Protein 1HUU (pdb70)

Radius of gyration: 25.86 Å; Cα contacts (8 Å, |Δi|>4): 285; chains: 3; bounding box: 59×61×64 Å

CATH classification: 4.10.520.10

Solvent-accessible surface area: 17178 Å² total; per-residue (Å²): 178,68,112,34,39,57,16,24,40,44,8,118,126,69,72,77,62,111,152,57,0,47,127,41,8,53,54,76,105,96,67,24,91,78,26,22,174,138,52,85,108,20,137,70,184,40,99,2,56,46,28,34,111,120,135,69,69,104,168,180,63,109,44,59,145,63,97,15,73,104,63,20,153,58,55,108,50,88,123,184,172,88,104,76,89,57,13,54,35,43,15,141,124,62,69,78,66,122,159,66,0,43,127,40,8,55,53,77,93,97,71,24,70,70,21,20,129,70,41,44,118,21,129,69,185,47,95,3,42,48,31,45,110,110,150,112,102,60,100,32,106,17,73,136,58,20,147,55,48,96,66,84,116,193,176,89,111,80,88,60,11,65,40,46,13,152,122,60,73,81,61,99,136,58,0,45,141,42,8,49,54,78,102,93,71,24,82,90,23,22,198,142,21,38,72,24,115,77,102,7,99,2,43,47,12,35,102,148,212,153,51,96,17,74,98,63,16,51,37,51,112,52,82,120,176

InterPro domains:
  IPR000119 Histone-like DNA-binding protein [PF00216] (1-90)
  IPR000119 Histone-like DNA-binding protein [PR01727] (40-55)
  IPR000119 Histone-like DNA-binding protein [PR01727] (58-71)
  IPR000119 Histone-like DNA-binding protein [PR01727] (74-88)
  IPR000119 Histone-like DNA-binding protein [PTHR33175] (1-89)
  IPR000119 Histone-like DNA-binding protein [SM00411] (1-90)
  IPR010992 Integration host factor (IHF)-like DNA-binding domain superfamily [G3DSA:4.10.520.10] (1-90)
  IPR010992 Integration host factor (IHF)-like DNA-binding domain superfamily [SSF47729] (1-90)
  IPR020816 Histone-like DNA-binding protein, conserved site [PS00045] (46-65)

Secondary structure (DSSP, 8-state):
--HHHHHHHHHHHH---HHHHHHHHHHHHHHHHHHHHTT--EEETTTEEEEEEEEPPBTTB--EEEEEEEE-HHHHHHH-/--HHHHHHHHHHHH---HHHHHHHHHHHHHHHHHHHHTT--EEETTTEEEEEEEETTEEEEEEEE-HHHHHHH-/--HHHHHHHHHHHHT--HHHHHHHHHHHHHHHHHHHHTT--EEETTTEEEEEETTTEEEEEE-HHHHHHH-

Foldseek 3Di:
DDPLVVLVVQCVPVVNHSVVSNVVSVCVVVVCVVCQVVQHKDQDPLFWIKGKDWAPDDPPRHIDIDIDIGGDPNVVVVVD/DDPLVVLVVCCVVVVNDSVVSNVVVVCVVVVCVVCQVVQHKAQDPLFWIWGWDQDVVRIDIDTGGDPNNVVVVD/DDPLVVLVVQCVVVVHDSVVSNVVVVCVVVVCVVCQVVQHKADDALAWIWGADPVGDIDTGGHPNVVVVVD

Sequence (225 aa):
MNKTELINAVAETSGLSKKDATKAVDAVFDSITEALRKGDKVQLIGFGNFEVRERAARMEIPASKVPAFKPGKALKDAVKMNKTELINAVAETSGLSKKDATKAVDAVFDSITEALRKGDKVQLIGFGNFEVRERAASKVPAFKPGKALKDAVKMNKTELINAVAETSGLSKKDATKAVDAVFDSITEALRKGDKVQLIGFGNFEVRERKVPAFKPGKALKDAVK

B-factor: mean 33.52, std 18.07, range [11.15, 209.78]

Nearest PDB structures (foldseek):
  1huu-assembly3_C  TM=1.014E+00  e=2.300E-12  Geobacillus stearothermophilus
  4yex-assembly1_C  TM=9.967E-01  e=1.830E-08  Escherichia coli
  4yew-assembly1_A  TM=9.947E-01  e=4.020E-08  Escherichia coli
  1riy-assembly1_A-2  TM=9.797E-01  e=2.896E-08  Thermotoga maritima
  6oaj-assembly1_D  TM=9.862E-01  e=9.427E-08  Escherichia coli K-12

Organism: Geobacillus stearothermophilus (NCBI:txid1422)

Structure (mmCIF, N/CA/C/O backbone):
data_1HUU
#
_entry.id   1HUU
#
_cell.length_a   65.500
_cell.length_b   37.300
_cell.length_c   65.500
_cell.angle_alpha   90.00
_cell.angle_beta   114.50
_cell.angle_gamma   90.00
#
_symmetry.space_group_name_H-M   'P 1 2 1'
#
loop_
_entity.id
_entity.type
_entity.pdbx_description
1 polymer 'PROTEIN HU'
2 water water
#
loop_
_atom_site.group_PDB
_atom_site.id
_atom_site.type_symbol
_atom_site.label_atom_id
_atom_site.label_alt_id
_atom_site.label_comp_id
_atom_site.label_asym_id
_atom_site.label_entity_id
_atom_site.label_seq_id
_atom_site.pdbx_PDB_ins_code
_atom_site.Cartn_x
_atom_site.Cartn_y
_atom_site.Cartn_z
_atom_site.occupancy
_atom_site.B_iso_or_equiv
_atom_site.auth_seq_id
_atom_site.auth_comp_id
_atom_site.auth_asym_id
_atom_site.auth_atom_id
_atom_site.pdbx_PDB_model_num
ATOM 1 N N . MET A 1 1 ? 5.660 13.791 27.165 1.00 20.09 1 MET A N 1
ATOM 2 C CA . MET A 1 1 ? 6.256 12.476 27.503 1.00 22.69 1 MET A CA 1
ATOM 3 C C . MET A 1 1 ? 6.720 12.548 28.942 1.00 22.06 1 MET A C 1
ATOM 4 O O . MET A 1 1 ? 7.372 13.513 29.317 1.00 24.88 1 MET A O 1
ATOM 9 N N . ASN A 1 2 ? 6.307 11.601 29.776 1.00 18.61 2 ASN A N 1
ATOM 10 C CA . ASN A 1 2 ? 6.764 11.600 31.152 1.00 17.91 2 ASN A CA 1
ATOM 11 C C . ASN A 1 2 ? 7.761 10.439 31.322 1.00 16.68 2 ASN A C 1
ATOM 12 O O . ASN A 1 2 ? 8.080 9.763 30.343 1.00 17.27 2 ASN A O 1
ATOM 17 N N . LYS A 1 3 ? 8.260 10.218 32.531 1.00 14.83 3 LYS A N 1
ATOM 18 C CA . LYS A 1 3 ? 9.233 9.154 32.801 1.00 18.04 3 LYS A CA 1
ATOM 19 C C . LYS A 1 3 ? 8.743 7.738 32.443 1.00 18.68 3 LYS A C 1
ATOM 20 O O . LYS A 1 3 ? 9.476 6.941 31.847 1.00 19.18 3 LYS A O 1
ATOM 26 N N . THR A 1 4 ? 7.504 7.429 32.803 1.00 18.50 4 THR A N 1
ATOM 27 C CA . THR A 1 4 ? 6.918 6.119 32.519 1.00 17.89 4 THR A CA 1
ATOM 28 C C . THR A 1 4 ? 6.896 5.872 31.016 1.00 17.59 4 THR A C 1
ATOM 29 O O . THR A 1 4 ? 7.272 4.807 30.528 1.00 16.42 4 THR A O 1
ATOM 33 N N . GLU A 1 5 ? 6.486 6.883 30.277 1.00 19.18 5 GLU A N 1
ATOM 34 C CA . GLU A 1 5 ? 6.449 6.765 28.839 1.00 19.54 5 GLU A CA 1
ATOM 35 C C . GLU A 1 5 ? 7.848 6.645 28.249 1.00 18.83 5 GLU A C 1
ATOM 36 O O . GLU A 1 5 ? 8.019 5.995 27.228 1.00 19.78 5 GLU A O 1
ATOM 42 N N . LEU A 1 6 ? 8.834 7.335 28.824 1.00 19.40 6 LEU A N 1
ATOM 43 C CA . LEU A 1 6 ? 10.227 7.242 28.327 1.00 19.72 6 LEU A CA 1
ATOM 44 C C . LEU A 1 6 ? 10.736 5.808 28.517 1.00 18.69 6 LEU A C 1
ATOM 45 O O . LEU A 1 6 ? 11.331 5.230 27.617 1.00 18.38 6 LEU A O 1
ATOM 50 N N . ILE A 1 7 ? 10.485 5.245 29.693 1.00 18.43 7 ILE A N 1
ATOM 51 C CA . ILE A 1 7 ? 10.856 3.868 30.009 1.00 19.14 7 ILE A CA 1
ATOM 52 C C . ILE A 1 7 ? 10.204 2.879 29.007 1.00 21.04 7 ILE A C 1
ATOM 53 O O . ILE A 1 7 ? 10.866 1.949 28.511 1.00 19.75 7 ILE A O 1
ATOM 58 N N . ASN A 1 8 ? 8.919 3.091 28.694 1.00 20.02 8 ASN A N 1
ATOM 59 C CA . ASN A 1 8 ? 8.227 2.233 27.750 1.00 20.26 8 ASN A CA 1
ATOM 60 C C . ASN A 1 8 ? 8.900 2.353 26.385 1.00 20.56 8 ASN A C 1
ATOM 61 O O . ASN A 1 8 ? 9.090 1.349 25.706 1.00 21.53 8 ASN A O 1
ATOM 66 N N . ALA A 1 9 ? 9.230 3.571 25.967 1.00 19.31 9 ALA A N 1
ATOM 67 C CA . ALA A 1 9 ? 9.885 3.772 24.670 1.00 21.15 9 ALA A CA 1
ATOM 68 C C . ALA A 1 9 ? 11.283 3.098 24.637 1.00 22.54 9 ALA A C 1
ATOM 69 O O . ALA A 1 9 ? 11.651 2.432 23.660 1.00 20.85 9 ALA A O 1
ATOM 71 N N . VAL A 1 10 ? 12.024 3.228 25.732 1.00 21.25 10 VAL A N 1
ATOM 72 C CA . VAL A 1 10 ? 13.339 2.612 25.827 1.00 21.42 10 VAL A CA 1
ATOM 73 C C . VAL A 1 10 ? 13.221 1.086 25.739 1.00 22.76 10 VAL A C 1
ATOM 74 O O . VAL A 1 10 ? 13.986 0.443 25.004 1.00 21.04 10 VAL A O 1
ATOM 78 N N . ALA A 1 11 ? 12.247 0.516 26.461 1.00 21.10 11 ALA A N 1
ATOM 79 C CA . ALA A 1 11 ? 12.027 -0.935 26.467 1.00 22.35 11 ALA A CA 1
ATOM 80 C C . ALA A 1 11 ? 11.701 -1.452 25.063 1.00 24.13 11 ALA A C 1
ATOM 81 O O . ALA A 1 11 ? 12.290 -2.437 24.584 1.00 21.64 11 ALA A O 1
ATOM 83 N N . GLU A 1 12 ? 10.766 -0.760 24.413 1.00 25.26 12 GLU A N 1
ATOM 84 C CA . GLU A 1 12 ? 10.309 -1.122 23.084 1.00 29.76 12 GLU A CA 1
ATOM 85 C C . GLU A 1 12 ? 11.381 -1.059 22.000 1.00 27.45 12 GLU A C 1
ATOM 86 O O . GLU A 1 12 ? 11.476 -1.971 21.173 1.00 27.40 12 GLU A O 1
ATOM 92 N N . THR A 1 13 ? 12.213 -0.022 22.005 1.00 27.67 13 THR A N 1
ATOM 93 C CA . THR A 1 13 ? 13.246 0.072 20.977 1.00 26.22 13 THR A CA 1
ATOM 94 C C . THR A 1 13 ? 14.561 -0.668 21.269 1.00 26.00 13 THR A C 1
ATOM 95 O O . THR A 1 13 ? 15.277 -1.028 20.342 1.00 26.31 13 THR A O 1
ATOM 99 N N . SER A 1 14 ? 14.867 -0.928 22.536 1.00 24.99 14 SER A N 1
ATOM 100 C CA . SER A 1 14 ? 16.105 -1.616 22.875 1.00 24.16 14 SER A CA 1
ATOM 101 C C . SER A 1 14 ? 15.986 -3.138 23.053 1.00 24.43 14 SER A C 1
ATOM 102 O O . SER A 1 14 ? 16.994 -3.854 23.009 1.00 24.91 14 SER A O 1
ATOM 105 N N . GLY A 1 15 ? 14.767 -3.629 23.257 1.00 23.30 15 GLY A N 1
ATOM 106 C CA . GLY A 1 15 ? 14.583 -5.049 23.492 1.00 23.49 15 GLY A CA 1
ATOM 107 C C . GLY A 1 15 ? 14.744 -5.449 24.971 1.00 25.89 15 GLY A C 1
ATOM 108 O O . GLY A 1 15 ? 14.677 -6.640 25.310 1.00 28.26 15 GLY A O 1
ATOM 109 N N . LEU A 1 16 ? 14.975 -4.486 25.860 1.00 24.22 16 LEU A N 1
ATOM 110 C CA . LEU A 1 16 ? 15.109 -4.808 27.272 1.00 23.21 16 LEU A CA 1
ATOM 111 C C . LEU A 1 16 ? 13.719 -4.979 27.853 1.00 23.15 16 LEU A C 1
ATOM 112 O O . LEU A 1 16 ? 12.745 -4.541 27.251 1.00 24.56 16 LEU A O 1
ATOM 117 N N . SER A 1 17 ? 13.606 -5.632 29.005 1.00 23.89 17 SER A N 1
ATOM 118 C CA . SER A 1 17 ? 12.297 -5.769 29.661 1.00 25.44 17 SER A CA 1
ATOM 119 C C . SER A 1 17 ? 12.006 -4.412 30.340 1.00 26.11 17 SER A C 1
ATOM 120 O O . SER A 1 17 ? 12.928 -3.610 30.566 1.00 24.68 17 SER A O 1
ATOM 123 N N . LYS A 1 18 ? 10.755 -4.165 30.707 1.00 25.02 18 LYS A N 1
ATOM 124 C CA . LYS A 1 18 ? 10.424 -2.903 31.358 1.00 27.13 18 LYS A CA 1
ATOM 125 C C . LYS A 1 18 ? 11.143 -2.723 32.687 1.00 25.21 18 LYS A C 1
ATOM 126 O O . LYS A 1 18 ? 11.514 -1.599 33.043 1.00 25.12 18 LYS A O 1
ATOM 132 N N . LYS A 1 19 ? 11.419 -3.828 33.380 1.00 24.36 19 LYS A N 1
ATOM 133 C CA . LYS A 1 19 ? 12.120 -3.769 34.660 1.00 24.21 19 LYS A CA 1
ATOM 134 C C . LYS A 1 19 ? 13.563 -3.313 34.442 1.00 22.69 19 LYS A C 1
ATOM 135 O O . LYS A 1 19 ? 14.076 -2.465 35.189 1.00 20.84 19 LYS A O 1
ATOM 141 N N . ASP A 1 20 ? 14.227 -3.894 33.439 1.00 22.94 20 ASP A N 1
ATOM 142 C CA . ASP A 1 20 ? 15.609 -3.518 33.108 1.00 22.96 20 ASP A CA 1
ATOM 143 C C . ASP A 1 20 ? 15.671 -2.093 32.532 1.00 19.20 20 ASP A C 1
ATOM 144 O O . ASP A 1 20 ? 16.584 -1.332 32.864 1.00 19.07 20 ASP A O 1
ATOM 149 N N . ALA A 1 21 ? 14.703 -1.736 31.685 1.00 17.43 21 ALA A N 1
ATOM 150 C CA . ALA A 1 21 ? 14.650 -0.386 31.109 1.00 18.05 21 ALA A CA 1
ATOM 151 C C . ALA A 1 21 ? 14.508 0.650 32.217 1.00 20.17 21 ALA A C 1
ATOM 152 O O . ALA A 1 21 ? 15.081 1.738 32.153 1.00 21.16 21 ALA A O 1
ATOM 154 N N . THR A 1 22 ? 13.774 0.290 33.266 1.00 21.47 22 THR A N 1
ATOM 155 C CA . THR A 1 22 ? 13.576 1.201 34.386 1.00 20.61 22 THR A CA 1
ATOM 156 C C . THR A 1 22 ? 14.910 1.434 35.070 1.00 20.61 22 THR A C 1
ATOM 157 O O . THR A 1 22 ? 15.310 2.576 35.303 1.00 20.56 22 THR A O 1
ATOM 161 N N . LYS A 1 23 ? 15.613 0.340 35.354 1.00 21.93 23 LYS A N 1
ATOM 162 C CA . LYS A 1 23 ? 16.895 0.411 36.031 1.00 21.30 23 LYS A CA 1
ATOM 163 C C . LYS A 1 23 ? 17.865 1.288 35.270 1.00 19.34 23 LYS A C 1
ATOM 164 O O . LYS A 1 23 ? 18.550 2.113 35.868 1.00 19.66 23 LYS A O 1
ATOM 170 N N . ALA A 1 24 ? 17.925 1.075 33.957 1.00 17.79 24 ALA A N 1
ATOM 171 C CA . ALA A 1 24 ? 18.813 1.831 33.067 1.00 17.49 24 ALA A CA 1
ATOM 172 C C . ALA A 1 24 ? 18.485 3.327 32.997 1.00 17.20 24 ALA A C 1
ATOM 173 O O . ALA A 1 24 ? 19.402 4.155 32.978 1.00 15.79 24 ALA A O 1
ATOM 175 N N . VAL A 1 25 ? 17.188 3.665 32.961 1.00 16.47 25 VAL A N 1
ATOM 176 C CA . VAL A 1 25 ? 16.752 5.064 32.909 1.00 17.46 25 VAL A CA 1
ATOM 177 C C . VAL A 1 25 ? 17.114 5.791 34.216 1.00 16.47 25 VAL A C 1
ATOM 178 O O . VAL A 1 25 ? 17.649 6.898 34.189 1.00 16.81 25 VAL A O 1
ATOM 182 N N . ASP A 1 26 ? 16.862 5.143 35.352 1.00 15.98 26 ASP A N 1
ATOM 183 C CA . ASP A 1 26 ? 17.198 5.721 36.629 1.00 16.98 26 ASP A CA 1
ATOM 184 C C . ASP A 1 26 ? 18.702 5.912 36.728 1.00 17.53 26 ASP A C 1
ATOM 185 O O . ASP A 1 26 ? 19.156 6.947 37.225 1.00 18.09 26 ASP A O 1
ATOM 190 N N . ALA A 1 27 ? 19.476 4.902 36.312 1.00 15.77 27 ALA A N 1
ATOM 191 C CA . ALA A 1 27 ? 20.948 4.984 36.361 1.00 16.60 27 ALA A CA 1
ATOM 192 C C . ALA A 1 27 ? 21.520 6.129 35.509 1.00 17.00 27 ALA A C 1
ATOM 193 O O . ALA A 1 27 ? 22.481 6.784 35.924 1.00 18.81 27 ALA A O 1
ATOM 195 N N . VAL A 1 28 ? 20.929 6.369 34.342 1.00 16.78 28 VAL A N 1
ATOM 196 C CA . VAL A 1 28 ? 21.351 7.459 33.467 1.00 17.41 28 VAL A CA 1
ATOM 197 C C . VAL A 1 28 ? 21.192 8.768 34.241 1.00 19.43 28 VAL A C 1
ATOM 198 O O . VAL A 1 28 ? 22.151 9.520 34.467 1.00 17.72 28 VAL A O 1
ATOM 202 N N . PHE A 1 29 ? 19.982 9.013 34.720 1.00 19.61 29 PHE A N 1
ATOM 203 C CA . PHE A 1 29 ? 19.740 10.250 35.437 1.00 18.81 29 PHE A CA 1
ATOM 204 C C . PHE A 1 29 ? 20.439 10.370 36.784 1.00 20.22 29 PHE A C 1
ATOM 205 O O . PHE A 1 29 ? 20.960 11.444 37.101 1.00 20.21 29 PHE A O 1
ATOM 213 N N . ASP A 1 30 ? 20.559 9.274 37.535 1.00 20.03 30 ASP A N 1
ATOM 214 C CA . ASP A 1 30 ? 21.291 9.336 38.807 1.00 22.06 30 ASP A CA 1
ATOM 215 C C . ASP A 1 30 ? 22.785 9.607 38.541 1.00 22.30 30 ASP A C 1
ATOM 216 O O . ASP A 1 30 ? 23.450 10.274 39.326 1.00 20.82 30 ASP A O 1
ATOM 221 N N . SER A 1 31 ? 23.331 8.998 37.485 1.00 23.20 31 SER A N 1
ATOM 222 C CA . SER A 1 31 ? 24.745 9.180 37.151 1.00 21.31 31 SER A CA 1
ATOM 223 C C . SER A 1 31 ? 25.043 10.615 36.766 1.00 21.30 31 SER A C 1
ATOM 224 O O . SER A 1 31 ? 26.053 11.179 37.212 1.00 22.60 31 SER A O 1
ATOM 227 N N . ILE A 1 32 ? 24.185 11.191 35.922 1.00 19.50 32 ILE A N 1
ATOM 228 C CA . ILE A 1 32 ? 24.356 12.575 35.498 1.00 20.74 32 ILE A CA 1
ATOM 229 C C . ILE A 1 32 ? 24.277 13.500 36.712 1.00 21.95 32 ILE A C 1
ATOM 230 O O . ILE A 1 32 ? 25.108 14.402 36.853 1.00 22.85 32 ILE A O 1
ATOM 235 N N . THR A 1 33 ? 23.345 13.231 37.628 1.00 22.39 33 THR A N 1
ATOM 236 C CA . THR A 1 33 ? 23.200 14.038 38.850 1.00 23.56 33 THR A CA 1
ATOM 237 C C . THR A 1 33 ? 24.461 13.941 39.741 1.00 26.41 33 THR A C 1
ATOM 238 O O . THR A 1 33 ? 24.977 14.947 40.228 1.00 24.81 33 THR A O 1
ATOM 242 N N . GLU A 1 34 ? 25.000 12.736 39.870 1.00 25.79 34 GLU A N 1
ATOM 243 C CA . GLU A 1 34 ? 26.188 12.508 40.684 1.00 26.40 34 GLU A CA 1
ATOM 244 C C . GLU A 1 34 ? 27.401 13.230 40.084 1.00 25.91 34 GLU A C 1
ATOM 245 O O . GLU A 1 34 ? 28.157 13.894 40.804 1.00 27.20 34 GLU A O 1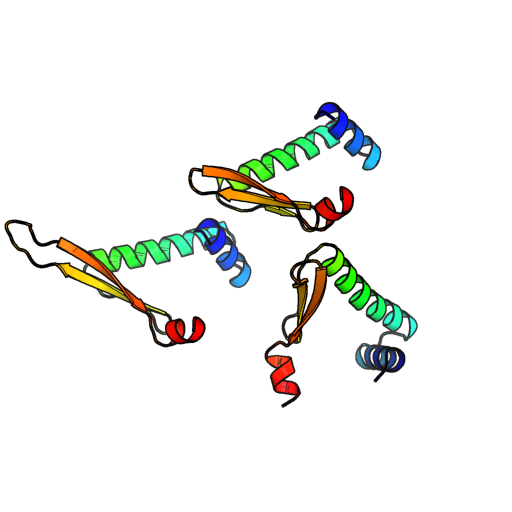
ATOM 251 N N . ALA A 1 35 ? 27.570 13.128 38.768 1.00 24.48 35 ALA A N 1
ATOM 252 C CA . ALA A 1 35 ? 28.678 13.804 38.100 1.00 24.33 35 ALA A CA 1
ATOM 253 C C . ALA A 1 35 ? 28.629 15.320 38.356 1.00 26.71 35 ALA A C 1
ATOM 254 O O . ALA A 1 35 ? 29.646 15.929 38.700 1.00 28.91 35 ALA A O 1
ATOM 256 N N . LEU A 1 36 ? 27.442 15.917 38.252 1.00 26.97 36 LEU A N 1
ATOM 257 C CA . LEU A 1 36 ? 27.288 17.356 38.476 1.00 28.07 36 LEU A CA 1
ATOM 258 C C . LEU A 1 36 ? 27.572 17.717 39.927 1.00 31.08 36 LEU A C 1
ATOM 259 O O . LEU A 1 36 ? 28.191 18.743 40.211 1.00 31.78 36 LEU A O 1
ATOM 264 N N . ARG A 1 37 ? 27.105 16.860 40.834 1.00 32.94 37 ARG A N 1
ATOM 265 C CA . ARG A 1 37 ? 27.308 17.023 42.266 1.00 36.69 37 ARG A CA 1
ATOM 266 C C . ARG A 1 37 ? 28.813 17.178 42.537 1.00 37.57 37 ARG A C 1
ATOM 267 O O . ARG A 1 37 ? 29.236 18.061 43.288 1.00 37.97 37 ARG A O 1
ATOM 275 N N . LYS A 1 38 ? 29.609 16.320 41.897 1.00 37.78 38 LYS A N 1
ATOM 276 C CA . LYS A 1 38 ? 31.065 16.335 42.014 1.00 37.82 38 LYS A CA 1
ATOM 277 C C . LYS A 1 38 ? 31.691 17.534 41.305 1.00 38.49 38 LYS A C 1
ATOM 278 O O . LYS A 1 38 ? 32.888 17.779 41.443 1.00 41.79 38 LYS A O 1
ATOM 284 N N . GLY A 1 39 ? 30.884 18.251 40.524 1.00 38.77 39 GLY A N 1
ATOM 285 C CA . GLY A 1 39 ? 31.352 19.421 39.800 1.00 36.63 39 GLY A CA 1
ATOM 286 C C . GLY A 1 39 ? 31.965 19.075 38.460 1.00 36.11 39 GLY A C 1
ATOM 287 O O . GLY A 1 39 ? 32.736 19.857 37.889 1.00 35.58 39 GLY A O 1
ATOM 288 N N . ASP A 1 40 ? 31.672 17.879 37.971 1.00 34.15 40 ASP A N 1
ATOM 289 C CA . ASP A 1 40 ? 32.199 17.444 36.680 1.00 33.60 40 ASP A CA 1
ATOM 290 C C . ASP A 1 40 ? 31.220 17.952 35.628 1.00 32.81 40 ASP A C 1
ATOM 291 O O . ASP A 1 40 ? 30.171 18.490 35.975 1.00 34.55 40 ASP A O 1
ATOM 296 N N . LYS A 1 41 ? 31.614 17.871 34.360 1.00 30.72 41 LYS A N 1
ATOM 297 C CA . LYS A 1 41 ? 30.770 18.263 33.242 1.00 30.01 41 LYS A CA 1
ATOM 298 C C . LYS A 1 41 ? 30.422 16.993 32.499 1.00 28.93 41 LYS A C 1
ATOM 299 O O . LYS A 1 41 ? 31.251 16.095 32.390 1.00 30.68 41 LYS A O 1
ATOM 305 N N . VAL A 1 42 ? 29.173 16.877 32.073 1.00 26.07 42 VAL A N 1
ATOM 306 C CA . VAL A 1 42 ? 28.706 15.705 31.346 1.00 23.58 42 VAL A CA 1
ATOM 307 C C . VAL A 1 42 ? 28.560 16.157 29.915 1.00 24.00 42 VAL A C 1
ATOM 308 O O . VAL A 1 42 ? 27.737 17.025 29.617 1.00 22.54 42 VAL A O 1
ATOM 312 N N . GLN A 1 43 ? 29.420 15.609 29.054 1.00 23.18 43 GLN A N 1
ATOM 313 C CA . GLN A 1 43 ? 29.461 15.928 27.631 1.00 25.50 43 GLN A CA 1
ATOM 314 C C . GLN A 1 43 ? 28.998 14.727 26.835 1.00 24.40 43 GLN A C 1
ATOM 315 O O . GLN A 1 43 ? 29.668 13.687 26.826 1.00 24.37 43 GLN A O 1
ATOM 321 N N . LEU A 1 44 ? 27.847 14.873 26.183 1.00 23.31 44 LEU A N 1
ATOM 322 C CA . LEU A 1 44 ? 27.243 13.808 25.395 1.00 25.18 44 LEU A CA 1
ATOM 323 C C . LEU A 1 44 ? 27.186 14.193 23.931 1.00 26.56 44 LEU A C 1
ATOM 324 O O . LEU A 1 44 ? 26.420 15.080 23.558 1.00 25.78 44 LEU A O 1
ATOM 329 N N . ILE A 1 45 ? 27.991 13.524 23.108 1.00 28.22 45 ILE A N 1
ATOM 330 C CA . ILE A 1 45 ? 28.040 13.791 21.668 1.00 31.97 45 ILE A CA 1
ATOM 331 C C . ILE A 1 45 ? 26.666 13.757 21.026 1.00 31.58 45 ILE A C 1
ATOM 332 O O . ILE A 1 45 ? 25.904 12.808 21.224 1.00 31.92 45 ILE A O 1
ATOM 337 N N . GLY A 1 46 ? 26.354 14.793 20.255 1.00 31.34 46 GLY A N 1
ATOM 338 C CA . GLY A 1 46 ? 25.066 14.858 19.587 1.00 31.78 46 GLY A CA 1
ATOM 339 C C . GLY A 1 46 ? 23.933 15.492 20.384 1.00 33.21 46 GLY A C 1
ATOM 340 O O . GLY A 1 46 ? 23.183 16.322 19.864 1.00 37.87 46 GLY A O 1
ATOM 341 N N . PHE A 1 47 ? 23.831 15.155 21.660 1.00 28.93 47 PHE A N 1
ATOM 342 C CA . PHE A 1 47 ? 22.760 15.678 22.484 1.00 24.41 47 PHE A CA 1
ATOM 343 C C . PHE A 1 47 ? 23.036 17.056 23.086 1.00 22.07 47 PHE A C 1
ATOM 344 O O . PHE A 1 47 ? 22.317 18.023 22.809 1.00 23.23 47 PHE A O 1
ATOM 352 N N . GLY A 1 48 ? 24.031 17.128 23.961 1.00 21.39 48 GLY A N 1
ATOM 353 C CA . GLY A 1 48 ? 24.358 18.392 24.599 1.00 20.41 48 GLY A CA 1
ATOM 354 C C . GLY A 1 48 ? 25.214 18.190 25.826 1.00 19.33 48 GLY A C 1
ATOM 355 O O . GLY A 1 48 ? 25.654 17.071 26.107 1.00 19.96 48 GLY A O 1
ATOM 356 N N . ASN A 1 49 ? 25.452 19.268 26.560 1.00 20.39 49 ASN A N 1
ATOM 357 C CA . ASN A 1 49 ? 26.280 19.198 27.750 1.00 21.36 49 ASN A CA 1
ATOM 358 C C . ASN A 1 49 ? 25.572 19.760 28.970 1.00 21.00 49 ASN A C 1
ATOM 359 O O . ASN A 1 49 ? 24.772 20.685 28.857 1.00 19.67 49 ASN A O 1
ATOM 364 N N . PHE A 1 50 ? 25.858 19.155 30.120 1.00 21.27 50 PHE A N 1
ATOM 365 C CA . PHE A 1 50 ? 25.330 19.551 31.412 1.00 20.36 50 PHE A CA 1
ATOM 366 C C . PHE A 1 50 ? 26.544 20.044 32.202 1.00 23.13 50 PHE A C 1
ATOM 367 O O . PHE A 1 50 ? 27.633 19.458 32.121 1.00 20.61 50 PHE A O 1
ATOM 375 N N . GLU A 1 51 ? 26.355 21.115 32.959 1.00 23.88 51 GLU A N 1
ATOM 376 C CA . GLU A 1 51 ? 27.419 21.683 33.775 1.00 26.55 51 GLU A CA 1
ATOM 377 C C . GLU A 1 51 ? 26.795 22.506 34.891 1.00 25.00 51 GLU A C 1
ATOM 378 O O . GLU A 1 51 ? 25.586 22.752 34.891 1.00 25.35 51 GLU A O 1
ATOM 384 N N . VAL A 1 52 ? 27.606 22.885 35.864 1.00 23.46 52 VAL A N 1
ATOM 385 C CA . VAL A 1 52 ? 27.134 23.676 36.990 1.00 26.71 52 VAL A CA 1
ATOM 386 C C . VAL A 1 52 ? 27.791 25.045 36.879 1.00 27.41 52 VAL A C 1
ATOM 387 O O . VAL A 1 52 ? 28.969 25.142 36.557 1.00 30.70 52 VAL A O 1
ATOM 391 N N . ARG A 1 53 ? 27.014 26.098 37.066 1.00 27.65 53 ARG A N 1
ATOM 392 C CA . ARG A 1 53 ? 27.531 27.457 37.003 1.00 27.77 53 ARG A CA 1
ATOM 393 C C . ARG A 1 53 ? 27.318 28.062 38.375 1.00 29.32 53 ARG A C 1
ATOM 394 O O . ARG A 1 53 ? 26.345 27.733 39.043 1.00 26.50 53 ARG A O 1
ATOM 402 N N . GLU A 1 54 ? 28.230 28.914 38.825 1.00 31.69 54 GLU A N 1
ATOM 403 C CA . GLU A 1 54 ? 28.034 29.557 40.116 1.00 33.61 54 GLU A CA 1
ATOM 404 C C . GLU A 1 54 ? 27.492 30.941 39.844 1.00 31.96 54 GLU A C 1
ATOM 405 O O . GLU A 1 54 ? 27.973 31.647 38.957 1.00 33.70 54 GLU A O 1
ATOM 411 N N . ARG A 1 55 ? 26.451 31.294 40.577 1.00 29.95 55 ARG A N 1
ATOM 412 C CA . ARG A 1 55 ? 25.825 32.597 40.480 1.00 29.17 55 ARG A CA 1
ATOM 413 C C . ARG A 1 55 ? 26.505 33.422 41.586 1.00 28.42 55 ARG A C 1
ATOM 414 O O . ARG A 1 55 ? 26.560 33.001 42.756 1.00 29.06 55 ARG A O 1
ATOM 422 N N . ALA A 1 56 ? 27.074 34.557 41.194 1.00 25.92 56 ALA A N 1
ATOM 423 C CA . ALA A 1 56 ? 27.813 35.416 42.105 1.00 27.48 56 ALA A CA 1
ATOM 424 C C . ALA A 1 56 ? 27.088 36.036 43.287 1.00 29.57 56 ALA A C 1
ATOM 425 O O . ALA A 1 56 ? 25.925 36.418 43.192 1.00 28.08 56 ALA A O 1
ATOM 427 N N . ALA A 1 57 ? 27.818 36.123 44.403 1.00 33.38 57 ALA A N 1
ATOM 428 C CA . ALA A 1 57 ? 27.340 36.748 45.633 1.00 36.97 57 ALA A CA 1
ATOM 429 C C . ALA A 1 57 ? 27.098 38.210 45.279 1.00 40.50 57 ALA A C 1
ATOM 430 O O . ALA A 1 57 ? 27.807 38.786 44.443 1.00 39.47 57 ALA A O 1
ATOM 432 N N . ARG A 1 58 ? 26.116 38.815 45.931 1.00 44.04 58 ARG A N 1
ATOM 433 C CA . ARG A 1 58 ? 25.767 40.189 45.642 1.00 48.40 58 ARG A CA 1
ATOM 434 C C . ARG A 1 58 ? 24.733 40.690 46.645 1.00 49.67 58 ARG A C 1
ATOM 435 O O . ARG A 1 58 ? 24.103 39.896 47.323 1.00 46.92 58 ARG A O 1
ATOM 443 N N . MET A 1 69 ? 24.647 42.012 46.788 1.00 54.63 69 MET A N 1
ATOM 444 C CA . MET A 1 69 ? 23.641 42.688 47.623 1.00 58.56 69 MET A CA 1
ATOM 445 C C . MET A 1 69 ? 23.165 41.979 48.937 1.00 59.82 69 MET A C 1
ATOM 446 O O . MET A 1 69 ? 22.042 42.199 49.439 1.00 59.67 69 MET A O 1
ATOM 451 N N . GLU A 1 70 ? 24.086 41.231 49.551 1.00 58.71 70 GLU A N 1
ATOM 452 C CA . GLU A 1 70 ? 23.809 40.473 50.773 1.00 53.71 70 GLU A CA 1
ATOM 453 C C . GLU A 1 70 ? 22.865 39.310 50.425 1.00 50.47 70 GLU A C 1
ATOM 454 O O . GLU A 1 70 ? 21.896 39.014 51.115 1.00 48.11 70 GLU A O 1
ATOM 460 N N . ILE A 1 71 ? 23.180 38.680 49.299 1.00 48.13 71 ILE A N 1
ATOM 461 C CA . ILE A 1 71 ? 22.477 37.524 48.754 1.00 44.80 71 ILE A CA 1
ATOM 462 C C . ILE A 1 71 ? 23.694 36.686 48.448 1.00 40.46 71 ILE A C 1
ATOM 463 O O . ILE A 1 71 ? 24.577 37.132 47.715 1.00 38.82 71 ILE A O 1
ATOM 468 N N . PRO A 1 72 ? 23.809 35.507 49.074 1.00 38.51 72 PRO A N 1
ATOM 469 C CA . PRO A 1 72 ? 24.955 34.609 48.870 1.00 36.77 72 PRO A CA 1
ATOM 470 C C . PRO A 1 72 ? 25.053 33.999 47.474 1.00 35.36 72 PRO A C 1
ATOM 471 O O . PRO A 1 72 ? 24.130 34.124 46.661 1.00 32.11 72 PRO A O 1
ATOM 475 N N . ALA A 1 73 ? 26.209 33.404 47.184 1.00 35.96 73 ALA A N 1
ATOM 476 C CA . ALA A 1 73 ? 26.442 32.738 45.903 1.00 35.48 73 ALA A CA 1
ATOM 477 C C . ALA A 1 73 ? 25.684 31.422 45.970 1.00 36.51 73 ALA A C 1
ATOM 478 O O . ALA A 1 73 ? 25.391 30.921 47.066 1.00 37.76 73 ALA A O 1
ATOM 480 N N . SER A 1 74 ? 25.341 30.881 44.806 1.00 37.02 74 SER A N 1
ATOM 481 C CA . SER A 1 74 ? 24.610 29.620 44.711 1.00 38.07 74 SER A CA 1
ATOM 482 C C . SER A 1 74 ? 24.997 28.912 43.417 1.00 36.73 74 SER A C 1
ATOM 483 O O . SER A 1 74 ? 25.558 29.529 42.509 1.00 36.36 74 SER A O 1
ATOM 486 N N . LYS A 1 75 ? 24.732 27.616 43.347 1.00 35.43 75 LYS A N 1
ATOM 487 C CA . LYS A 1 75 ? 25.089 26.837 42.174 1.00 35.45 75 LYS A CA 1
ATOM 488 C C . LYS A 1 75 ? 23.870 26.469 41.367 1.00 33.27 75 LYS A C 1
ATOM 489 O O . LYS A 1 75 ? 22.873 26.034 41.905 1.00 34.73 75 LYS A O 1
ATOM 495 N N . VAL A 1 76 ? 23.991 26.584 40.061 1.00 32.90 76 VAL A N 1
ATOM 496 C CA . VAL A 1 76 ? 22.906 26.322 39.140 1.00 32.16 76 VAL A CA 1
ATOM 497 C C . VAL A 1 76 ? 23.238 25.270 38.087 1.00 31.70 76 VAL A C 1
ATOM 498 O O . VAL A 1 76 ? 24.250 25.397 37.388 1.00 30.37 76 VAL A O 1
ATOM 502 N N . PRO A 1 77 ? 22.455 24.172 38.023 1.00 29.21 77 PRO A N 1
ATOM 503 C CA . PRO A 1 77 ? 22.731 23.162 36.998 1.00 27.23 77 PRO A CA 1
ATOM 504 C C . PRO A 1 77 ? 22.207 23.756 35.674 1.00 26.62 77 PRO A C 1
ATOM 505 O O . PRO A 1 77 ? 21.149 24.438 35.655 1.00 27.43 77 PRO A O 1
ATOM 509 N N . ALA A 1 78 ? 22.941 23.530 34.584 1.00 25.29 78 ALA A N 1
ATOM 510 C CA . ALA A 1 78 ? 22.582 24.071 33.285 1.00 23.09 78 ALA A CA 1
ATOM 511 C C . ALA A 1 78 ? 22.816 23.053 32.184 1.00 23.07 78 ALA A C 1
ATOM 512 O O . ALA A 1 78 ? 23.601 22.120 32.357 1.00 23.49 78 ALA A O 1
ATOM 514 N N . PHE A 1 79 ? 22.149 23.245 31.048 1.00 22.05 79 PHE A N 1
ATOM 515 C CA . PHE A 1 79 ? 22.279 22.356 29.879 1.00 23.64 79 PHE A CA 1
ATOM 516 C C . PHE A 1 79 ? 22.495 23.195 28.619 1.00 25.19 79 PHE A C 1
ATOM 517 O O . PHE A 1 79 ? 21.810 24.206 28.423 1.00 26.25 79 PHE A O 1
ATOM 525 N N . LYS A 1 80 ? 23.431 22.779 27.774 1.00 25.40 80 LYS A N 1
ATOM 526 C CA . LYS A 1 80 ? 23.700 23.466 26.518 1.00 28.37 80 LYS A CA 1
ATOM 527 C C . LYS A 1 80 ? 23.432 22.446 25.436 1.00 26.34 80 LYS A C 1
ATOM 528 O O . LYS A 1 80 ? 24.075 21.397 25.403 1.00 23.85 80 LYS A O 1
ATOM 534 N N . PRO A 1 81 ? 22.436 22.699 24.576 1.00 28.01 81 PRO A N 1
ATOM 535 C CA . PRO A 1 81 ? 22.142 21.741 23.505 1.00 28.25 81 PRO A CA 1
ATOM 536 C C . PRO A 1 81 ? 23.241 21.651 22.422 1.00 30.97 81 PRO A C 1
ATOM 537 O O . PRO A 1 81 ? 23.902 22.647 22.080 1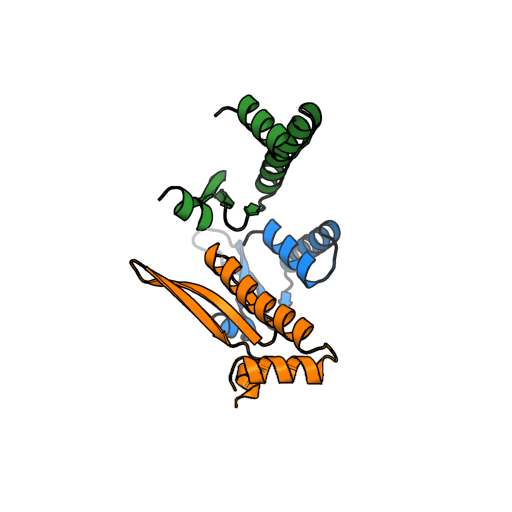.00 29.51 81 PRO A O 1
ATOM 541 N N . GLY A 1 82 ? 23.475 20.436 21.940 1.00 30.73 82 GLY A N 1
ATOM 542 C CA . GLY A 1 82 ? 24.470 20.226 20.908 1.00 32.67 82 GLY A CA 1
ATOM 543 C C . GLY A 1 82 ? 23.864 20.496 19.548 1.00 33.89 82 GLY A C 1
ATOM 544 O O . GLY A 1 82 ? 22.641 20.528 19.406 1.00 34.78 82 GLY A O 1
ATOM 545 N N . LYS A 1 83 ? 24.712 20.673 18.541 1.00 36.00 83 LYS A N 1
ATOM 546 C CA . LYS A 1 83 ? 24.260 20.951 17.173 1.00 36.52 83 LYS A CA 1
ATOM 547 C C . LYS A 1 83 ? 23.249 19.910 16.666 1.00 34.28 83 LYS A C 1
ATOM 548 O O . LYS A 1 83 ? 22.261 20.253 15.999 1.00 32.73 83 LYS A O 1
ATOM 554 N N . ALA A 1 84 ? 23.495 18.639 16.989 1.00 31.93 84 ALA A N 1
ATOM 555 C CA . ALA A 1 84 ? 22.612 17.570 16.539 1.00 30.70 84 ALA A CA 1
ATOM 556 C C . ALA A 1 84 ? 21.180 17.764 17.033 1.00 29.86 84 ALA A C 1
ATOM 557 O O . ALA A 1 84 ? 20.243 17.666 16.240 1.00 27.51 84 ALA A O 1
ATOM 559 N N . LEU A 1 85 ? 21.014 18.086 18.318 1.00 29.06 85 LEU A N 1
ATOM 560 C CA . LEU A 1 85 ? 19.679 18.306 18.874 1.00 27.72 85 LEU A CA 1
ATOM 561 C C . LEU A 1 85 ? 19.081 19.602 18.310 1.00 26.87 85 LEU A C 1
ATOM 562 O O . LEU A 1 85 ? 17.903 19.649 17.959 1.00 25.45 85 LEU A O 1
ATOM 567 N N . LYS A 1 86 ? 19.908 20.633 18.170 1.00 29.42 86 LYS A N 1
ATOM 568 C CA . LYS A 1 86 ? 19.430 21.897 17.630 1.00 32.19 86 LYS A CA 1
ATOM 569 C C . LYS A 1 86 ? 18.866 21.705 16.238 1.00 33.29 86 LYS A C 1
ATOM 570 O O . LYS A 1 86 ? 17.799 22.236 15.914 1.00 34.34 86 LYS A O 1
ATOM 576 N N . ASP A 1 87 ? 19.531 20.884 15.433 1.00 34.23 87 ASP A N 1
ATOM 577 C CA . ASP A 1 87 ? 19.073 20.651 14.067 1.00 37.44 87 ASP A CA 1
ATOM 578 C C . ASP A 1 87 ? 17.846 19.757 13.918 1.00 38.30 87 ASP A C 1
ATOM 579 O O . ASP A 1 87 ? 17.021 19.965 13.022 1.00 38.80 87 ASP A O 1
ATOM 584 N N . ALA A 1 88 ? 17.701 18.787 14.811 1.00 38.42 88 ALA A N 1
ATOM 585 C CA . ALA A 1 88 ? 16.570 17.874 14.754 1.00 38.17 88 ALA A CA 1
ATOM 586 C C . ALA A 1 88 ? 15.288 18.573 15.125 1.00 39.81 88 ALA A C 1
ATOM 587 O O . ALA A 1 88 ? 14.221 18.233 14.645 1.00 41.34 88 ALA A O 1
ATOM 589 N N . VAL A 1 89 ? 15.403 19.575 15.973 1.00 41.01 89 VAL A N 1
ATOM 590 C CA . VAL A 1 89 ? 14.248 20.288 16.466 1.00 42.43 89 VAL A CA 1
ATOM 591 C C . VAL A 1 89 ? 13.736 21.439 15.593 1.00 45.26 89 VAL A C 1
ATOM 592 O O . VAL A 1 89 ? 12.544 21.772 15.632 1.00 44.49 89 VAL A O 1
ATOM 596 N N . LYS A 1 90 ? 14.625 22.003 14.779 1.00 48.25 90 LYS A N 1
ATOM 597 C CA . LYS A 1 90 ? 14.304 23.140 13.914 1.00 52.35 90 LYS A CA 1
ATOM 598 C C . LYS A 1 90 ? 13.227 22.926 12.836 1.00 53.21 90 LYS A C 1
ATOM 599 O O . LYS A 1 90 ? 13.057 21.784 12.353 1.00 56.12 90 LYS A O 1
ATOM 605 N N . MET B 1 1 ? 1.132 1.259 -13.829 1.00 19.18 1 MET B N 1
ATOM 606 C CA . MET B 1 1 ? 0.770 -0.036 -13.188 1.00 21.16 1 MET B CA 1
ATOM 607 C C . MET B 1 1 ? -0.589 0.112 -12.553 1.00 20.79 1 MET B C 1
ATOM 608 O O . MET B 1 1 ? -0.845 1.109 -11.878 1.00 19.61 1 MET B O 1
ATOM 613 N N . ASN B 1 2 ? -1.472 -0.846 -12.814 1.00 21.98 2 ASN B N 1
ATOM 614 C CA . ASN B 1 2 ? -2.815 -0.857 -12.217 1.00 21.03 2 ASN B CA 1
ATOM 615 C C . ASN B 1 2 ? -2.859 -1.991 -11.169 1.00 19.89 2 ASN B C 1
ATOM 616 O O . ASN B 1 2 ? -1.825 -2.619 -10.893 1.00 18.44 2 ASN B O 1
ATOM 621 N N . LYS B 1 3 ? -4.022 -2.247 -10.562 1.00 22.55 3 LYS B N 1
ATOM 622 C CA . LYS B 1 3 ? -4.128 -3.299 -9.539 1.00 21.74 3 LYS B CA 1
ATOM 623 C C . LYS B 1 3 ? -3.836 -4.703 -10.091 1.00 20.04 3 LYS B C 1
ATOM 624 O O . LYS B 1 3 ? -3.159 -5.508 -9.447 1.00 19.27 3 LYS B O 1
ATOM 630 N N . THR B 1 4 ? -4.327 -4.987 -11.292 1.00 22.56 4 THR B N 1
ATOM 631 C CA . THR B 1 4 ? -4.098 -6.290 -11.936 1.00 24.07 4 THR B CA 1
ATOM 632 C C . THR B 1 4 ? -2.601 -6.547 -12.116 1.00 22.00 4 THR B C 1
ATOM 633 O O . THR B 1 4 ? -2.106 -7.656 -11.836 1.00 21.27 4 THR B O 1
ATOM 637 N N . GLU B 1 5 ? -1.887 -5.522 -12.592 1.00 21.67 5 GLU B N 1
ATOM 638 C CA . GLU B 1 5 ? -0.444 -5.607 -12.802 1.00 20.62 5 GLU B CA 1
ATOM 639 C C . GLU B 1 5 ? 0.277 -5.739 -11.478 1.00 19.50 5 GLU B C 1
ATOM 640 O O . GLU B 1 5 ? 1.283 -6.446 -11.397 1.00 19.55 5 GLU B O 1
ATOM 646 N N . LEU B 1 6 ? -0.232 -5.076 -10.438 1.00 17.90 6 LEU B N 1
ATOM 647 C CA . LEU B 1 6 ? 0.381 -5.173 -9.113 1.00 18.19 6 LEU B CA 1
ATOM 648 C C . LEU B 1 6 ? 0.211 -6.605 -8.593 1.00 17.83 6 LEU B C 1
ATOM 649 O O . LEU B 1 6 ? 1.155 -7.214 -8.083 1.00 17.01 6 LEU B O 1
ATOM 654 N N . ILE B 1 7 ? -0.993 -7.151 -8.755 1.00 19.53 7 ILE B N 1
ATOM 655 C C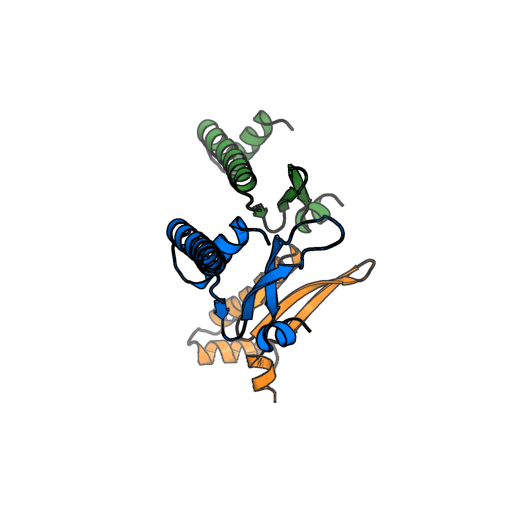A . ILE B 1 7 ? -1.274 -8.516 -8.298 1.00 20.62 7 ILE B CA 1
ATOM 656 C C . ILE B 1 7 ? -0.306 -9.515 -8.978 1.00 20.82 7 ILE B C 1
ATOM 657 O O . ILE B 1 7 ? 0.311 -10.367 -8.307 1.00 19.62 7 ILE B O 1
ATOM 662 N N . ASN B 1 8 ? -0.154 -9.378 -10.296 1.00 23.02 8 ASN B N 1
ATOM 663 C CA . ASN B 1 8 ? 0.744 -10.240 -11.052 1.00 23.85 8 ASN B CA 1
ATOM 664 C C . ASN B 1 8 ? 2.172 -10.134 -10.523 1.00 24.45 8 ASN B C 1
ATOM 665 O O . ASN B 1 8 ? 2.822 -11.157 -10.302 1.00 28.10 8 ASN B O 1
ATOM 670 N N . ALA B 1 9 ? 2.629 -8.908 -10.239 1.00 23.95 9 ALA B N 1
ATOM 671 C CA . ALA B 1 9 ? 3.973 -8.670 -9.717 1.00 20.67 9 ALA B CA 1
ATOM 672 C C . ALA B 1 9 ? 4.175 -9.344 -8.380 1.00 21.45 9 ALA B C 1
ATOM 673 O O . ALA B 1 9 ? 5.247 -9.917 -8.114 1.00 20.44 9 ALA B O 1
ATOM 675 N N . VAL B 1 10 ? 3.159 -9.270 -7.524 1.00 21.85 10 VAL B N 1
ATOM 676 C CA . VAL B 1 10 ? 3.245 -9.894 -6.207 1.00 20.41 10 VAL B CA 1
ATOM 677 C C . VAL B 1 10 ? 3.306 -11.411 -6.346 1.00 20.39 10 VAL B C 1
ATOM 678 O O . VAL B 1 10 ? 4.103 -12.052 -5.678 1.00 20.90 10 VAL B O 1
ATOM 682 N N . ALA B 1 11 ? 2.473 -11.981 -7.220 1.00 20.82 11 ALA B N 1
ATOM 683 C CA . ALA B 1 11 ? 2.455 -13.442 -7.417 1.00 25.75 11 ALA B CA 1
ATOM 684 C C . ALA B 1 11 ? 3.805 -13.950 -7.940 1.00 28.42 11 ALA B C 1
ATOM 685 O O . ALA B 1 11 ? 4.353 -14.963 -7.464 1.00 30.22 11 ALA B O 1
ATOM 687 N N . GLU B 1 12 ? 4.337 -13.224 -8.918 1.00 30.72 12 GLU B N 1
ATOM 688 C CA . GLU B 1 12 ? 5.604 -13.564 -9.533 1.00 33.23 12 GLU B CA 1
ATOM 689 C C . GLU B 1 12 ? 6.754 -13.506 -8.558 1.00 32.74 12 GLU B C 1
ATOM 690 O O . GLU B 1 12 ? 7.587 -14.411 -8.525 1.00 31.66 12 GLU B O 1
ATOM 696 N N . THR B 1 13 ? 6.795 -12.462 -7.743 1.00 31.85 13 THR B N 1
ATOM 697 C CA . THR B 1 13 ? 7.898 -12.339 -6.814 1.00 34.08 13 THR B CA 1
ATOM 698 C C . THR B 1 13 ? 7.760 -13.142 -5.521 1.00 35.09 13 THR B C 1
ATOM 699 O O . THR B 1 13 ? 8.760 -13.551 -4.932 1.00 37.42 13 THR B O 1
ATOM 703 N N . SER B 1 14 ? 6.537 -13.417 -5.091 1.00 33.00 14 SER B N 1
ATOM 704 C CA . SER B 1 14 ? 6.359 -14.162 -3.855 1.00 31.73 14 SER B CA 1
ATOM 705 C C . SER B 1 14 ? 6.175 -15.667 -4.057 1.00 33.13 14 SER B C 1
ATOM 706 O O . SER B 1 14 ? 6.347 -16.432 -3.110 1.00 34.34 14 SER B O 1
ATOM 709 N N . GLY B 1 15 ? 5.829 -16.086 -5.277 1.00 31.98 15 GLY B N 1
ATOM 710 C CA . GLY B 1 15 ? 5.607 -17.497 -5.550 1.00 35.34 15 GLY B CA 1
ATOM 711 C C . GLY B 1 15 ? 4.179 -17.942 -5.233 1.00 37.35 15 GLY B C 1
ATOM 712 O O . GLY B 1 15 ? 3.833 -19.121 -5.323 1.00 38.31 15 GLY B O 1
ATOM 713 N N . LEU B 1 16 ? 3.347 -16.988 -4.842 1.00 36.66 16 LEU B N 1
ATOM 714 C CA . LEU B 1 16 ? 1.958 -17.249 -4.516 1.00 34.41 16 LEU B CA 1
ATOM 715 C C . LEU B 1 16 ? 1.198 -17.386 -5.818 1.00 33.12 16 LEU B C 1
ATOM 716 O O . LEU B 1 16 ? 1.637 -16.890 -6.847 1.00 34.26 16 LEU B O 1
ATOM 721 N N . SER B 1 17 ? 0.053 -18.048 -5.785 1.00 33.83 17 SER B N 1
ATOM 722 C CA . SER B 1 17 ? -0.770 -18.165 -6.977 1.00 36.36 17 SER B CA 1
ATOM 723 C C . SER B 1 17 ? -1.488 -16.817 -7.145 1.00 36.39 17 SER B C 1
ATOM 724 O O . SER B 1 17 ? -1.544 -16.024 -6.192 1.00 35.12 17 SER B O 1
ATOM 727 N N . LYS B 1 18 ? -2.054 -16.567 -8.326 1.00 34.73 18 LYS B N 1
ATOM 728 C CA . LYS B 1 18 ? -2.775 -15.317 -8.584 1.00 36.53 18 LYS B CA 1
ATOM 729 C C . LYS B 1 18 ? -3.955 -15.080 -7.613 1.00 36.38 18 LYS B C 1
ATOM 730 O O . LYS B 1 18 ? -4.178 -13.959 -7.154 1.00 34.86 18 LYS B O 1
ATOM 736 N N . LYS B 1 19 ? -4.713 -16.130 -7.312 1.00 35.69 19 LYS B N 1
ATOM 737 C CA . LYS B 1 19 ? -5.831 -16.003 -6.392 1.00 33.78 19 LYS B CA 1
ATOM 738 C C . LYS B 1 19 ? -5.352 -15.647 -4.978 1.00 29.75 19 LYS B C 1
ATOM 739 O O . LYS B 1 19 ? -5.929 -14.771 -4.328 1.00 30.40 19 LYS B O 1
ATOM 745 N N . ASP B 1 20 ? -4.282 -16.292 -4.517 1.00 27.38 20 ASP B N 1
ATOM 746 C CA . ASP B 1 20 ? -3.749 -15.996 -3.195 1.00 28.64 20 ASP B CA 1
ATOM 747 C C . ASP B 1 20 ? -3.146 -14.604 -3.181 1.00 27.24 20 ASP B C 1
ATOM 748 O O . ASP B 1 20 ? -3.195 -13.914 -2.160 1.00 25.95 20 ASP B O 1
ATOM 753 N N . ALA B 1 21 ? -2.591 -14.187 -4.318 1.00 24.46 21 ALA B N 1
ATOM 754 C CA . ALA B 1 21 ? -1.992 -12.864 -4.423 1.00 23.83 21 ALA B CA 1
ATOM 755 C C . ALA B 1 21 ? -3.107 -11.798 -4.413 1.00 22.62 21 ALA B C 1
ATOM 756 O O . ALA B 1 21 ? -2.950 -10.727 -3.829 1.00 21.73 21 ALA B O 1
ATOM 758 N N . THR B 1 22 ? -4.247 -12.113 -5.015 1.00 21.44 22 THR B N 1
ATOM 759 C CA . THR B 1 22 ? -5.356 -11.176 -5.015 1.00 23.32 22 THR B CA 1
ATOM 760 C C . THR B 1 22 ? -5.838 -10.981 -3.556 1.00 24.62 22 THR B C 1
ATOM 761 O O . THR B 1 22 ? -6.005 -9.856 -3.090 1.00 21.19 22 THR B O 1
ATOM 765 N N . LYS B 1 23 ? -5.992 -12.080 -2.824 1.00 23.89 23 LYS B N 1
ATOM 766 C CA . LYS B 1 23 ? -6.426 -12.010 -1.446 1.00 24.65 23 LYS B CA 1
ATOM 767 C C . LYS B 1 23 ? -5.461 -11.153 -0.638 1.00 23.44 23 LYS B C 1
ATOM 768 O O . LYS B 1 23 ? -5.892 -10.307 0.156 1.00 22.84 23 LYS B O 1
ATOM 774 N N . ALA B 1 24 ? -4.161 -11.417 -0.795 1.00 22.62 24 ALA B N 1
ATOM 775 C CA . ALA B 1 24 ? -3.122 -10.672 -0.072 1.00 20.75 24 ALA B CA 1
ATOM 776 C C . ALA B 1 24 ? -3.117 -9.180 -0.412 1.00 17.64 24 ALA B C 1
ATOM 777 O O . ALA B 1 24 ? -3.037 -8.353 0.479 1.00 19.10 24 ALA B O 1
ATOM 779 N N . VAL B 1 25 ? -3.306 -8.832 -1.675 1.00 15.74 25 VAL B N 1
ATOM 780 C CA . VAL B 1 25 ? -3.330 -7.420 -2.048 1.00 17.99 25 VAL B CA 1
ATOM 781 C C . VAL B 1 25 ? -4.583 -6.741 -1.478 1.00 19.75 25 VAL B C 1
ATOM 782 O O . VAL B 1 25 ? -4.491 -5.674 -0.873 1.00 19.32 25 VAL B O 1
ATOM 786 N N . ASP B 1 26 ? -5.745 -7.369 -1.647 1.00 19.23 26 ASP B N 1
ATOM 787 C CA . ASP B 1 26 ? -6.986 -6.802 -1.131 1.00 20.75 26 ASP B CA 1
ATOM 788 C C . ASP B 1 26 ? -6.930 -6.625 0.386 1.00 20.90 26 ASP B C 1
ATOM 789 O O . ASP B 1 26 ? -7.434 -5.631 0.911 1.00 20.78 26 ASP B O 1
ATOM 794 N N . ALA B 1 27 ? -6.329 -7.591 1.083 1.00 19.76 27 ALA B N 1
ATOM 795 C CA . ALA B 1 27 ? -6.215 -7.537 2.534 1.00 18.61 27 ALA B CA 1
ATOM 796 C C . ALA B 1 27 ? -5.363 -6.364 3.004 1.00 19.25 27 ALA B C 1
ATOM 797 O O . ALA B 1 27 ? -5.682 -5.725 4.014 1.00 20.50 27 ALA B O 1
ATOM 799 N N . VAL B 1 28 ? -4.270 -6.096 2.296 1.00 16.17 28 VAL B N 1
ATOM 800 C CA . VAL B 1 28 ? -3.375 -4.975 2.618 1.00 15.77 28 VAL B CA 1
ATOM 801 C C . VAL B 1 28 ? -4.140 -3.638 2.557 1.00 12.20 28 VAL B C 1
ATOM 802 O O . VAL B 1 28 ? -4.170 -2.894 3.534 1.00 14.02 28 VAL B O 1
ATOM 806 N N . PHE B 1 29 ? -4.804 -3.352 1.450 1.00 12.22 29 PHE B N 1
ATOM 807 C CA . PHE B 1 29 ? -5.509 -2.084 1.346 1.00 15.61 29 PHE B CA 1
ATOM 808 C C . PHE B 1 29 ? -6.780 -1.971 2.183 1.00 16.67 29 PHE B C 1
ATOM 809 O O . PHE B 1 29 ? -7.097 -0.883 2.667 1.00 17.15 29 PHE B O 1
ATOM 817 N N . ASP B 1 30 ? -7.486 -3.083 2.374 1.00 16.57 30 ASP B N 1
ATOM 818 C CA . ASP B 1 30 ? -8.682 -3.094 3.212 1.00 17.84 30 ASP B CA 1
ATOM 819 C C . ASP B 1 30 ? -8.278 -2.858 4.654 1.00 14.92 30 ASP B C 1
ATOM 820 O O . ASP B 1 30 ? -8.959 -2.124 5.353 1.00 16.70 30 ASP B O 1
ATOM 825 N N . SER B 1 31 ? -7.160 -3.442 5.099 1.00 14.31 31 SER B N 1
ATOM 826 C CA . SER B 1 31 ? -6.688 -3.259 6.484 1.00 15.03 31 SER B CA 1
ATOM 827 C C . SER B 1 31 ? -6.243 -1.833 6.769 1.00 16.52 31 SER B C 1
ATOM 828 O O . SER B 1 31 ? -6.463 -1.310 7.869 1.00 15.61 31 SER B O 1
ATOM 831 N N . ILE B 1 32 ? -5.568 -1.216 5.797 1.00 15.34 32 ILE B N 1
ATOM 832 C CA . ILE B 1 32 ? -5.103 0.153 5.963 1.00 14.39 32 ILE B CA 1
ATOM 833 C C . ILE B 1 32 ? -6.358 1.047 6.011 1.00 13.99 32 ILE B C 1
ATOM 834 O O . ILE B 1 32 ? -6.468 1.959 6.838 1.00 13.41 32 ILE B O 1
ATOM 839 N N . THR B 1 33 ? -7.298 0.776 5.125 1.00 12.96 33 THR B N 1
ATOM 840 C CA . THR B 1 33 ? -8.539 1.516 5.109 1.00 17.15 33 THR B CA 1
ATOM 841 C C . THR B 1 33 ? -9.313 1.419 6.453 1.00 19.33 33 THR B C 1
ATOM 842 O O . THR B 1 33 ? -9.777 2.430 6.977 1.00 20.06 33 THR B O 1
ATOM 846 N N . GLU B 1 34 ? -9.390 0.228 7.030 1.00 18.97 34 GLU B N 1
ATOM 847 C CA . GLU B 1 34 ? -10.090 0.024 8.300 1.00 20.55 34 GLU B CA 1
ATOM 848 C C . GLU B 1 34 ? -9.400 0.785 9.419 1.00 19.51 34 GLU B C 1
ATOM 849 O O . GLU B 1 34 ? -10.059 1.411 10.250 1.00 17.95 34 GLU B O 1
ATOM 855 N N . ALA B 1 35 ? -8.069 0.733 9.433 1.00 16.93 35 ALA B N 1
ATOM 856 C CA . ALA B 1 35 ? -7.289 1.410 10.462 1.00 17.18 35 ALA B CA 1
ATOM 857 C C . ALA B 1 35 ? -7.526 2.931 10.441 1.00 17.39 35 ALA B C 1
ATOM 858 O O . ALA B 1 35 ? -7.720 3.557 11.488 1.00 16.21 35 ALA B O 1
ATOM 860 N N . LEU B 1 36 ? -7.536 3.521 9.254 1.00 16.39 36 LEU B N 1
ATOM 861 C CA . LEU B 1 36 ? -7.788 4.956 9.126 1.00 19.00 36 LEU B CA 1
ATOM 862 C C . LEU B 1 36 ? -9.232 5.301 9.519 1.00 19.49 36 LEU B C 1
ATOM 863 O O . LEU B 1 36 ? -9.493 6.362 10.100 1.00 19.34 36 LEU B O 1
ATOM 868 N N . ARG B 1 37 ? -10.161 4.412 9.165 1.00 17.80 37 ARG B N 1
ATOM 869 C CA . ARG B 1 37 ? -11.583 4.568 9.472 1.00 22.82 37 ARG B CA 1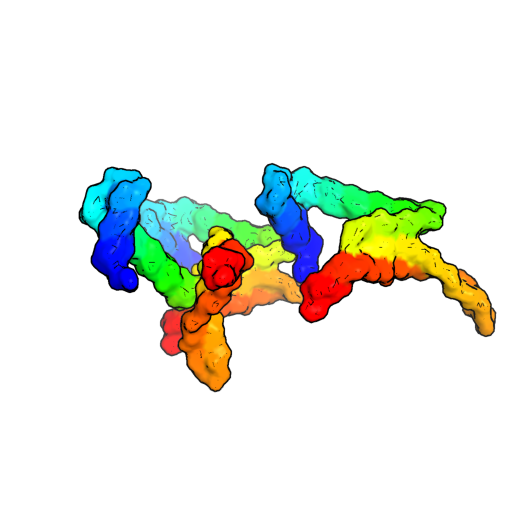
ATOM 870 C C . ARG B 1 37 ? -11.768 4.757 10.995 1.00 20.71 37 ARG B C 1
ATOM 871 O O . ARG B 1 37 ? -12.576 5.576 11.436 1.00 21.86 37 ARG B O 1
ATOM 879 N N . LYS B 1 38 ? -10.964 4.039 11.777 1.00 19.12 38 LYS B N 1
ATOM 880 C CA . LYS B 1 38 ? -10.982 4.108 13.239 1.00 21.77 38 LYS B CA 1
ATOM 881 C C . LYS B 1 38 ? -10.115 5.223 13.816 1.00 21.07 38 LYS B C 1
ATOM 882 O O . LYS B 1 38 ? -9.960 5.330 15.026 1.00 23.33 38 LYS B O 1
ATOM 888 N N . GLY B 1 39 ? -9.505 6.027 12.959 1.00 21.42 39 GLY B N 1
ATOM 889 C CA . GLY B 1 39 ? -8.661 7.111 13.447 1.00 19.49 39 GLY B CA 1
ATOM 890 C C . GLY B 1 39 ? -7.258 6.706 13.842 1.00 19.46 39 GLY B C 1
ATOM 891 O O . GLY B 1 39 ? -6.592 7.441 14.565 1.00 20.59 39 GLY B O 1
ATOM 892 N N . ASP B 1 40 ? -6.813 5.536 13.386 1.00 18.31 40 ASP B N 1
ATOM 893 C CA . ASP B 1 40 ? -5.468 5.039 13.699 1.00 19.26 40 ASP B CA 1
ATOM 894 C C . ASP B 1 40 ? -4.510 5.618 12.640 1.00 19.16 40 ASP B C 1
ATOM 895 O O . ASP B 1 40 ? -4.946 6.277 11.697 1.00 21.73 40 ASP B O 1
ATOM 900 N N . LYS B 1 41 ? -3.216 5.460 12.873 1.00 21.67 41 LYS B N 1
ATOM 901 C CA . LYS B 1 41 ? -2.183 5.885 11.946 1.00 23.29 41 LYS B CA 1
ATOM 902 C C . LYS B 1 41 ? -1.455 4.608 11.525 1.00 20.66 41 LYS B C 1
ATOM 903 O O . LYS B 1 41 ? -1.224 3.726 12.353 1.00 21.51 41 LYS B O 1
ATOM 909 N N . VAL B 1 42 ? -1.162 4.485 10.237 1.00 20.17 42 VAL B N 1
ATOM 910 C CA . VAL B 1 42 ? -0.458 3.330 9.698 1.00 19.22 42 VAL B CA 1
ATOM 911 C C . VAL B 1 42 ? 0.944 3.808 9.361 1.00 20.49 42 VAL B C 1
ATOM 912 O O . VAL B 1 42 ? 1.137 4.725 8.550 1.00 20.36 42 VAL B O 1
ATOM 916 N N . GLN B 1 43 ? 1.913 3.242 10.060 1.00 19.40 43 GLN B N 1
ATOM 917 C CA . GLN B 1 43 ? 3.305 3.616 9.886 1.00 24.10 43 GLN B CA 1
ATOM 918 C C . GLN B 1 43 ? 4.047 2.427 9.324 1.00 21.26 43 GLN B C 1
ATOM 919 O O . GLN B 1 43 ? 4.189 1.413 9.996 1.00 18.48 43 GLN B O 1
ATOM 925 N N . LEU B 1 44 ? 4.459 2.535 8.063 1.00 20.25 44 LEU B N 1
ATOM 926 C CA . LEU B 1 44 ? 5.164 1.448 7.384 1.00 20.16 44 LEU B CA 1
ATOM 927 C C . LEU B 1 44 ? 6.627 1.799 7.182 1.00 22.51 44 LEU B C 1
ATOM 928 O O . LEU B 1 44 ? 6.972 2.557 6.275 1.00 19.25 44 LEU B O 1
ATOM 933 N N . ILE B 1 45 ? 7.482 1.270 8.047 1.00 24.11 45 ILE B N 1
ATOM 934 C CA . ILE B 1 45 ? 8.901 1.548 7.979 1.00 28.54 45 ILE B CA 1
ATOM 935 C C . ILE B 1 45 ? 9.392 1.226 6.576 1.00 29.06 45 ILE B C 1
ATOM 936 O O . ILE B 1 45 ? 8.995 0.211 5.979 1.00 27.98 45 ILE B O 1
ATOM 941 N N . GLY B 1 46 ? 10.157 2.156 6.018 1.00 29.13 46 GLY B N 1
ATOM 942 C CA . GLY B 1 46 ? 10.689 1.953 4.691 1.00 29.47 46 GLY B CA 1
ATOM 943 C C . GLY B 1 46 ? 9.748 2.348 3.576 1.00 30.27 46 GLY B C 1
ATOM 944 O O . GLY B 1 46 ? 10.133 2.267 2.406 1.00 34.72 46 GLY B O 1
ATOM 945 N N . PHE B 1 47 ? 8.519 2.747 3.887 1.00 23.42 47 PHE B N 1
ATOM 946 C CA . PHE B 1 47 ? 7.624 3.167 2.820 1.00 22.27 47 PHE B CA 1
ATOM 947 C C . PHE B 1 47 ? 7.037 4.553 3.094 1.00 21.98 47 PHE B C 1
ATOM 948 O O . PHE B 1 47 ? 7.278 5.496 2.338 1.00 18.62 47 PHE B O 1
ATOM 956 N N . GLY B 1 48 ? 6.304 4.677 4.199 1.00 18.64 48 GLY B N 1
ATOM 957 C CA . GLY B 1 48 ? 5.711 5.943 4.570 1.00 18.22 48 GLY B CA 1
ATOM 958 C C . GLY B 1 48 ? 4.602 5.738 5.569 1.00 17.60 48 GLY B C 1
ATOM 959 O O . GLY B 1 48 ? 4.369 4.621 6.025 1.00 17.67 48 GLY B O 1
ATOM 960 N N . ASN B 1 49 ? 3.889 6.809 5.881 1.00 18.25 49 ASN B N 1
ATOM 961 C CA . ASN B 1 49 ? 2.797 6.736 6.848 1.00 17.45 49 ASN B CA 1
ATOM 962 C C . ASN B 1 49 ? 1.480 7.267 6.286 1.00 17.02 49 ASN B C 1
ATOM 963 O O . ASN B 1 49 ? 1.458 8.231 5.522 1.00 18.42 49 ASN B O 1
ATOM 968 N N . PHE B 1 50 ? 0.380 6.630 6.655 1.00 16.94 50 PHE B N 1
ATOM 969 C CA . PHE B 1 50 ? -0.927 7.090 6.245 1.00 17.40 50 PHE B CA 1
ATOM 970 C C . PHE B 1 50 ? -1.579 7.595 7.542 1.00 18.27 50 PHE B C 1
ATOM 971 O O . PHE B 1 50 ? -1.421 6.980 8.596 1.00 16.91 50 PHE B O 1
ATOM 979 N N . GLU B 1 51 ? -2.298 8.705 7.463 1.00 19.85 51 GLU B N 1
ATOM 980 C CA . GLU B 1 51 ? -3.003 9.267 8.616 1.00 22.77 51 GLU B CA 1
ATOM 981 C C . GLU B 1 51 ? -4.230 10.070 8.157 1.00 22.92 51 GLU B C 1
ATOM 982 O O . GLU B 1 51 ? -4.404 10.324 6.966 1.00 20.70 51 GLU B O 1
ATOM 988 N N . VAL B 1 52 ? -5.131 10.388 9.084 1.00 24.01 52 VAL B N 1
ATOM 989 C CA . VAL B 1 52 ? -6.315 11.181 8.754 1.00 22.93 52 VAL B CA 1
ATOM 990 C C . VAL B 1 52 ? -6.093 12.601 9.289 1.00 24.27 52 VAL B C 1
ATOM 991 O O . VAL B 1 52 ? -5.719 12.788 10.458 1.00 22.79 52 VAL B O 1
ATOM 995 N N . ARG B 1 53 ? -6.206 13.587 8.407 1.00 26.38 53 ARG B N 1
ATOM 996 C CA . ARG B 1 53 ? -6.046 14.977 8.812 1.00 30.37 53 ARG B CA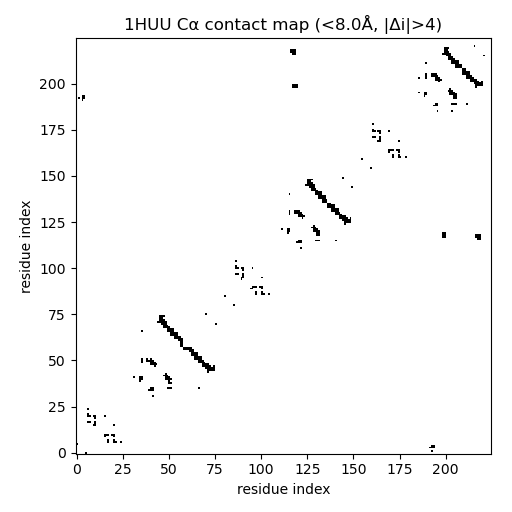 1
ATOM 997 C C . ARG B 1 53 ? -7.410 15.655 8.835 1.00 31.42 53 ARG B C 1
ATOM 998 O O . ARG B 1 53 ? -8.284 15.367 8.018 1.00 27.95 53 ARG B O 1
ATOM 1006 N N . GLU B 1 54 ? -7.610 16.511 9.824 1.00 33.65 54 GLU B N 1
ATOM 1007 C CA . GLU B 1 54 ? -8.877 17.205 9.966 1.00 39.23 54 GLU B CA 1
ATOM 1008 C C . GLU B 1 54 ? -8.846 18.570 9.310 1.00 38.84 54 GLU B C 1
ATOM 1009 O O . GLU B 1 54 ? -8.031 19.404 9.683 1.00 41.04 54 GLU B O 1
ATOM 1015 N N . ARG B 1 55 ? -9.606 18.743 8.238 1.00 40.28 55 ARG B N 1
ATOM 1016 C CA . ARG B 1 55 ? -9.704 20.046 7.602 1.00 42.99 55 ARG B CA 1
ATOM 1017 C C . ARG B 1 55 ? -10.716 20.714 8.507 1.00 45.15 55 ARG B C 1
ATOM 1018 O O . ARG B 1 55 ? -11.696 20.077 8.865 1.00 44.21 55 ARG B O 1
ATOM 1026 N N . ALA B 1 56 ? -10.464 21.951 8.925 1.00 46.82 56 ALA B N 1
ATOM 1027 C CA . ALA B 1 56 ? -11.385 22.672 9.804 1.00 51.47 56 ALA B CA 1
ATOM 1028 C C . ALA B 1 56 ? -12.859 22.584 9.342 1.00 54.19 56 ALA B C 1
ATOM 1029 O O . ALA B 1 56 ? -13.407 23.548 8.792 1.00 54.77 56 ALA B O 1
ATOM 1031 N N . ALA B 1 73 ? -13.458 21.409 9.605 1.00 55.86 73 ALA B N 1
ATOM 1032 C CA . ALA B 1 73 ? -14.841 20.984 9.291 1.00 52.75 73 ALA B CA 1
ATOM 1033 C C . ALA B 1 73 ? -14.896 19.484 8.911 1.00 51.29 73 ALA B C 1
ATOM 1034 O O . ALA B 1 73 ? -15.687 18.737 9.479 1.00 51.94 73 ALA B O 1
ATOM 1036 N N . SER B 1 74 ? -14.024 19.041 8.000 1.00 48.06 74 SER B N 1
ATOM 1037 C CA . SER B 1 74 ? -14.007 17.645 7.535 1.00 44.08 74 SER B CA 1
ATOM 1038 C C . SER B 1 74 ? -12.688 16.869 7.701 1.00 40.65 74 SER B C 1
ATOM 1039 O O . SER B 1 74 ? -11.701 17.416 8.176 1.00 38.41 74 SER B O 1
ATOM 1042 N N . LYS B 1 75 ? -12.691 15.585 7.337 1.00 36.54 75 LYS B N 1
ATOM 1043 C CA . LYS B 1 75 ? -11.504 14.733 7.461 1.00 36.48 75 LYS B CA 1
ATOM 1044 C C . LYS B 1 75 ? -10.961 14.237 6.129 1.00 36.19 75 LYS B C 1
ATOM 1045 O O . LYS B 1 75 ? -11.734 13.938 5.228 1.00 37.25 75 LYS B O 1
ATOM 1051 N N . VAL B 1 76 ? -9.637 14.131 6.008 1.00 34.47 76 VAL B N 1
ATOM 1052 C CA . VAL B 1 76 ? -9.012 13.654 4.769 1.00 29.81 76 VAL B CA 1
ATOM 1053 C C . VAL B 1 76 ? -7.856 12.686 5.021 1.00 24.82 76 VAL B C 1
ATOM 1054 O O . VAL B 1 76 ? -7.104 12.834 5.984 1.00 21.30 76 VAL B O 1
ATOM 1058 N N . PRO B 1 77 ? -7.750 11.636 4.194 1.00 23.12 77 PRO B N 1
ATOM 1059 C CA . PRO B 1 77 ? -6.668 10.644 4.330 1.00 22.86 77 PRO B CA 1
ATOM 1060 C C . PRO B 1 77 ? -5.392 11.279 3.730 1.00 21.02 77 PRO B C 1
ATOM 1061 O O . PRO B 1 77 ? -5.452 11.972 2.706 1.00 23.79 77 PRO B O 1
ATOM 1065 N N . ALA B 1 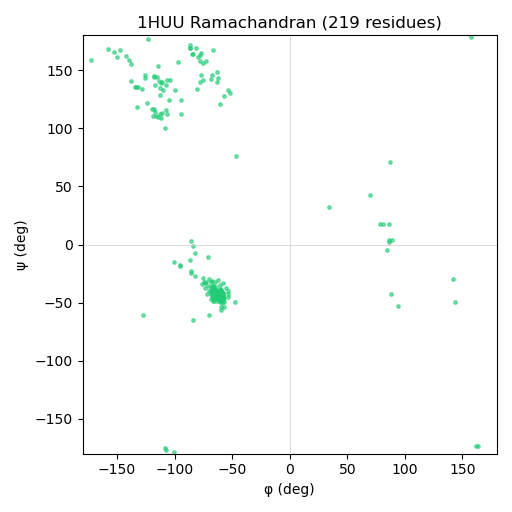78 ? -4.250 11.067 4.358 1.00 18.90 78 ALA B N 1
ATOM 1066 C CA . ALA B 1 78 ? -3.031 11.657 3.867 1.00 18.07 78 ALA B CA 1
ATOM 1067 C C . ALA B 1 78 ? -1.892 10.643 3.951 1.00 20.19 78 ALA B C 1
ATOM 1068 O O . ALA B 1 78 ? -1.969 9.657 4.700 1.00 19.66 78 ALA B O 1
ATOM 1070 N N . PHE B 1 79 ? -0.885 10.836 3.104 1.00 20.17 79 PHE B N 1
ATOM 1071 C CA . PHE B 1 79 ? 0.282 9.958 3.070 1.00 17.92 79 PHE B CA 1
ATOM 1072 C C . PHE B 1 79 ? 1.580 10.766 3.164 1.00 17.36 79 PHE B C 1
ATOM 1073 O O . PHE B 1 79 ? 1.716 11.812 2.509 1.00 18.81 79 PHE B O 1
ATOM 1081 N N . LYS B 1 80 ? 2.500 10.311 4.013 1.00 16.92 80 LYS B N 1
ATOM 1082 C CA . LYS B 1 80 ? 3.783 10.966 4.189 1.00 19.90 80 LYS B CA 1
ATOM 1083 C C . LYS B 1 80 ? 4.852 9.967 3.794 1.00 18.22 80 LYS B C 1
ATOM 1084 O O . LYS B 1 80 ? 5.040 8.979 4.496 1.00 17.80 80 LYS B O 1
ATOM 1090 N N . PRO B 1 81 ? 5.563 10.201 2.662 1.00 20.76 81 PRO B N 1
ATOM 1091 C CA . PRO B 1 81 ? 6.620 9.281 2.207 1.00 20.01 81 PRO B CA 1
ATOM 1092 C C . PRO B 1 81 ? 7.812 9.139 3.152 1.00 20.19 81 PRO B C 1
ATOM 1093 O O . PRO B 1 81 ? 8.255 10.107 3.776 1.00 20.02 81 PRO B O 1
ATOM 1097 N N . GLY B 1 82 ? 8.301 7.917 3.296 1.00 20.25 82 GLY B N 1
ATOM 1098 C CA . GLY B 1 82 ? 9.455 7.711 4.139 1.00 22.57 82 GLY B CA 1
ATOM 1099 C C . GLY B 1 82 ? 10.748 7.977 3.363 1.00 25.70 82 GLY B C 1
ATOM 1100 O O . GLY B 1 82 ? 10.757 8.005 2.121 1.00 22.08 82 GLY B O 1
ATOM 1101 N N . LYS B 1 83 ? 11.835 8.138 4.123 1.00 26.83 83 LYS B N 1
ATOM 1102 C CA . LYS B 1 83 ? 13.205 8.386 3.636 1.00 29.18 83 LYS B CA 1
ATOM 1103 C C . LYS B 1 83 ? 13.636 7.436 2.507 1.00 27.04 83 LYS B C 1
ATOM 1104 O O . LYS B 1 83 ? 14.138 7.877 1.481 1.00 25.50 83 LYS B O 1
ATOM 1110 N N . ALA B 1 84 ? 13.435 6.134 2.700 1.00 28.22 84 ALA B N 1
ATOM 1111 C CA . ALA B 1 84 ? 13.786 5.127 1.692 1.00 28.05 84 ALA B CA 1
ATOM 1112 C C . ALA B 1 84 ? 13.092 5.402 0.361 1.00 26.80 84 ALA B C 1
ATOM 1113 O O . ALA B 1 84 ? 13.741 5.402 -0.686 1.00 26.38 84 ALA B O 1
ATOM 1115 N N . LEU B 1 85 ? 11.774 5.625 0.419 1.00 24.78 85 LEU B N 1
ATOM 1116 C CA . LEU B 1 85 ? 10.959 5.903 -0.766 1.00 21.79 85 LEU B CA 1
ATOM 1117 C C . LEU B 1 85 ? 11.400 7.187 -1.488 1.00 21.77 85 LEU B C 1
ATOM 1118 O O . LEU B 1 85 ? 11.483 7.216 -2.721 1.00 19.84 85 LEU B O 1
ATOM 1123 N N . LYS B 1 86 ? 11.655 8.250 -0.733 1.00 21.37 86 LYS B N 1
ATOM 1124 C CA . LYS B 1 86 ? 12.106 9.501 -1.347 1.00 24.51 86 LYS B CA 1
ATOM 1125 C C . LYS B 1 86 ? 13.473 9.293 -1.998 1.00 25.69 86 LYS B C 1
ATOM 1126 O O . LYS B 1 86 ? 13.734 9.753 -3.104 1.00 24.05 86 LYS B O 1
ATOM 1132 N N . ASP B 1 87 ? 14.314 8.519 -1.339 1.00 25.28 87 ASP B N 1
ATOM 1133 C CA . ASP B 1 87 ? 15.622 8.249 -1.881 1.00 27.44 87 ASP B CA 1
ATOM 1134 C C . ASP B 1 87 ? 15.521 7.423 -3.152 1.00 28.06 87 ASP B C 1
ATOM 1135 O O . ASP B 1 87 ? 16.269 7.645 -4.090 1.00 28.32 87 ASP B O 1
ATOM 1140 N N . ALA B 1 88 ? 14.569 6.502 -3.194 1.00 27.47 88 ALA B N 1
ATOM 1141 C CA . ALA B 1 88 ? 14.380 5.639 -4.352 1.00 25.99 88 ALA B CA 1
ATOM 1142 C C . ALA B 1 88 ? 13.935 6.358 -5.624 1.00 27.87 88 ALA B C 1
ATOM 1143 O O . ALA B 1 88 ? 14.350 5.996 -6.716 1.00 27.14 88 ALA B O 1
ATOM 1145 N N . VAL B 1 89 ? 13.062 7.350 -5.492 1.00 28.28 89 VAL B N 1
ATOM 1146 C CA . VAL B 1 89 ? 12.566 8.092 -6.649 1.00 29.01 89 VAL B CA 1
ATOM 1147 C C . VAL B 1 89 ? 13.510 9.222 -7.125 1.00 31.28 89 VAL B C 1
ATOM 1148 O O . VAL B 1 89 ? 13.259 9.862 -8.150 1.00 29.94 89 VAL B O 1
ATOM 1152 N N . LYS B 1 90 ? 14.563 9.495 -6.356 1.00 34.54 90 LYS B N 1
ATOM 1153 C CA . LYS B 1 90 ? 15.518 10.534 -6.722 1.00 40.61 90 LYS B CA 1
ATOM 1154 C C . LYS B 1 90 ? 16.413 10.083 -7.872 1.00 40.09 90 LYS B C 1
ATOM 1155 O O . LYS B 1 90 ? 16.053 10.457 -9.006 1.00 41.02 90 LYS B O 1
ATOM 1161 N N . MET C 1 1 ? -27.239 1.822 32.006 1.00 21.94 1 MET C N 1
ATOM 1162 C CA . MET C 1 1 ? -26.615 0.476 32.153 1.00 20.23 1 MET C CA 1
ATOM 1163 C C . MET C 1 1 ? -25.662 0.490 33.340 1.00 19.37 1 MET C C 1
ATOM 1164 O O . MET C 1 1 ? -24.791 1.348 33.411 1.00 20.00 1 MET C O 1
ATOM 1169 N N . ASN C 1 2 ? -25.851 -0.416 34.295 1.00 17.75 2 ASN C N 1
ATOM 1170 C CA . ASN C 1 2 ? -24.955 -0.478 35.441 1.00 20.27 2 ASN C CA 1
ATOM 1171 C C . ASN C 1 2 ? -24.001 -1.615 35.189 1.00 18.70 2 ASN C C 1
ATOM 1172 O O . ASN C 1 2 ? -24.099 -2.277 34.154 1.00 21.06 2 ASN C O 1
ATOM 1177 N N . LYS C 1 3 ? -23.100 -1.869 36.129 1.00 21.00 3 LYS C N 1
ATOM 1178 C CA . LYS C 1 3 ? -22.085 -2.918 35.980 1.00 22.98 3 LYS C CA 1
ATOM 1179 C C . LYS C 1 3 ? -22.657 -4.325 35.833 1.00 25.01 3 LYS C C 1
ATOM 1180 O O . LYS C 1 3 ? -22.198 -5.142 35.008 1.00 21.60 3 LYS C O 1
ATOM 1186 N N . THR C 1 4 ? -23.690 -4.595 36.612 1.00 23.60 4 THR C N 1
ATOM 1187 C CA . THR C 1 4 ? -24.340 -5.885 36.568 1.00 25.88 4 THR C CA 1
ATOM 1188 C C . THR C 1 4 ? -24.893 -6.203 35.177 1.00 24.27 4 THR C C 1
ATOM 1189 O O . THR C 1 4 ? -24.805 -7.336 34.704 1.00 23.62 4 THR C O 1
ATOM 1193 N N . GLU C 1 5 ? -25.441 -5.196 34.513 1.00 25.44 5 GLU C N 1
ATOM 1194 C CA . GLU C 1 5 ? -25.972 -5.372 33.166 1.00 26.07 5 GLU C CA 1
ATOM 1195 C C . GLU C 1 5 ? -24.843 -5.505 32.122 1.00 24.70 5 GLU C C 1
ATOM 1196 O O . GLU C 1 5 ? -25.000 -6.206 31.128 1.00 24.47 5 GLU C O 1
ATOM 1202 N N . LEU C 1 6 ? -23.726 -4.817 32.344 1.00 22.39 6 LEU C N 1
ATOM 1203 C CA . LEU C 1 6 ? -22.585 -4.890 31.429 1.00 24.16 6 LEU C CA 1
ATOM 1204 C C . LEU C 1 6 ? -21.997 -6.330 31.474 1.00 23.57 6 LEU C C 1
ATOM 1205 O O . LEU C 1 6 ? -21.737 -6.956 30.436 1.00 20.79 6 LEU C O 1
ATOM 1210 N N . ILE C 1 7 ? -21.831 -6.849 32.684 1.00 23.26 7 ILE C N 1
ATOM 1211 C CA . ILE C 1 7 ? -21.325 -8.202 32.889 1.00 24.84 7 ILE C CA 1
ATOM 1212 C C . ILE C 1 7 ? -22.245 -9.194 32.167 1.00 25.02 7 ILE C C 1
ATOM 1213 O O . ILE C 1 7 ? -21.770 -10.104 31.500 1.00 22.69 7 ILE C O 1
ATOM 1218 N N . ASN C 1 8 ? -23.559 -8.967 32.265 1.00 27.09 8 ASN C N 1
ATOM 1219 C CA . ASN C 1 8 ? -24.565 -9.812 31.619 1.00 28.05 8 ASN C CA 1
ATOM 1220 C C . ASN C 1 8 ? -24.373 -9.761 30.111 1.00 27.80 8 ASN C C 1
ATOM 1221 O O . ASN C 1 8 ? -24.394 -10.796 29.446 1.00 26.56 8 ASN C O 1
ATOM 1226 N N . ALA C 1 9 ? -24.208 -8.550 29.575 1.00 26.20 9 ALA C N 1
ATOM 1227 C CA . ALA C 1 9 ? -24.015 -8.352 28.136 1.00 26.12 9 ALA C CA 1
ATOM 1228 C C . ALA C 1 9 ? -22.738 -9.030 27.624 1.00 24.84 9 ALA C C 1
ATOM 1229 O O . ALA C 1 9 ? -22.747 -9.657 26.572 1.00 24.55 9 ALA C O 1
ATOM 1231 N N . VAL C 1 10 ? -21.647 -8.905 28.372 1.00 24.20 10 VAL C N 1
ATOM 1232 C CA . VAL C 1 10 ? -20.380 -9.521 28.013 1.00 23.96 10 VAL C CA 1
ATOM 1233 C C . VAL C 1 10 ? -20.507 -11.064 28.000 1.00 26.03 10 VAL C C 1
ATOM 1234 O O . VAL C 1 10 ? -20.110 -11.709 27.027 1.00 25.40 10 VAL C O 1
ATOM 1238 N N . ALA C 1 11 ? -21.091 -11.642 29.057 1.00 26.80 11 ALA C N 1
ATOM 1239 C CA . ALA C 1 11 ? -21.305 -13.105 29.161 1.00 29.64 11 ALA C CA 1
ATOM 1240 C C . ALA C 1 11 ? -22.119 -13.600 27.977 1.00 31.06 11 ALA C C 1
ATOM 1241 O O . ALA C 1 11 ? -21.706 -14.513 27.260 1.00 29.03 11 ALA C O 1
ATOM 1243 N N . GLU C 1 12 ? -23.270 -12.972 27.772 1.00 33.79 12 GLU C N 1
ATOM 1244 C CA . GLU C 1 12 ? -24.157 -13.323 26.680 1.00 37.44 12 GLU C CA 1
ATOM 1245 C C . GLU C 1 12 ? -23.495 -13.215 25.312 1.00 38.26 12 GLU C C 1
ATOM 1246 O O . GLU C 1 12 ? -23.634 -14.110 24.496 1.00 40.20 12 GLU C O 1
ATOM 1252 N N . THR C 1 13 ? -22.764 -12.131 25.076 1.00 39.21 13 THR C N 1
ATOM 1253 C CA . THR C 1 13 ? -22.068 -11.891 23.811 1.00 37.99 13 THR C CA 1
ATOM 1254 C C . THR C 1 13 ? -20.846 -12.800 23.587 1.00 38.53 13 THR C C 1
ATOM 1255 O O . THR C 1 13 ? -20.631 -13.332 22.485 1.00 38.19 13 THR C O 1
ATOM 1259 N N . SER C 1 14 ? -20.058 -12.991 24.640 1.00 36.18 14 SER C N 1
ATOM 1260 C CA . SER C 1 14 ? -18.844 -13.771 24.536 1.00 35.38 14 SER C CA 1
ATOM 1261 C C . SER C 1 14 ? -18.962 -15.278 24.718 1.00 36.59 14 SER C C 1
ATOM 1262 O O . SER C 1 14 ? -18.005 -16.007 24.458 1.00 38.69 14 SER C O 1
ATOM 1265 N N . GLY C 1 15 ? -20.093 -15.750 25.221 1.00 36.10 15 GLY C N 1
ATOM 1266 C CA . GLY C 1 15 ? -20.242 -17.179 25.426 1.00 33.18 15 GLY C CA 1
ATOM 1267 C C . GLY C 1 15 ? -19.516 -17.590 26.682 1.00 32.89 15 GLY C C 1
ATOM 1268 O O . GLY C 1 15 ? -19.227 -18.760 26.893 1.00 36.47 15 GLY C O 1
ATOM 1269 N N . LEU C 1 16 ? -19.221 -16.617 27.530 1.00 31.71 16 LEU C N 1
ATOM 1270 C CA . LEU C 1 16 ? -18.539 -16.896 28.776 1.00 29.37 16 LEU C CA 1
ATOM 1271 C C . LEU C 1 16 ? -19.554 -16.997 29.905 1.00 29.37 16 LEU C C 1
ATOM 1272 O O . LEU C 1 16 ? -20.645 -16.439 29.824 1.00 28.51 16 LEU C O 1
ATOM 1277 N N . SER C 1 17 ? -19.179 -17.695 30.966 1.00 29.83 17 SER C N 1
ATOM 1278 C CA . SER C 1 17 ? -20.038 -17.828 32.116 1.00 31.65 17 SER C CA 1
ATOM 1279 C C . SER C 1 17 ? -20.069 -16.492 32.880 1.00 33.08 17 SER C C 1
ATOM 1280 O O . SER C 1 17 ? -19.164 -15.674 32.753 1.00 33.64 17 SER C O 1
ATOM 1283 N N . LYS C 1 18 ? -21.116 -16.280 33.668 1.00 35.26 18 LYS C N 1
ATOM 1284 C CA . LYS C 1 18 ? -21.283 -15.066 34.471 1.00 36.45 18 LYS C CA 1
ATOM 1285 C C . LYS C 1 18 ? -20.068 -14.785 35.364 1.00 35.06 18 LYS C C 1
ATOM 1286 O O . LYS C 1 18 ? -19.625 -13.638 35.484 1.00 33.07 18 LYS C O 1
ATOM 1292 N N . LYS C 1 19 ? -19.548 -15.845 35.981 1.00 32.78 19 LYS C N 1
ATOM 1293 C CA . LYS C 1 19 ? -18.405 -15.780 36.879 1.00 30.59 19 LYS C CA 1
ATOM 1294 C C . LYS C 1 19 ? -17.145 -15.307 36.168 1.00 29.65 19 LYS C C 1
ATOM 1295 O O 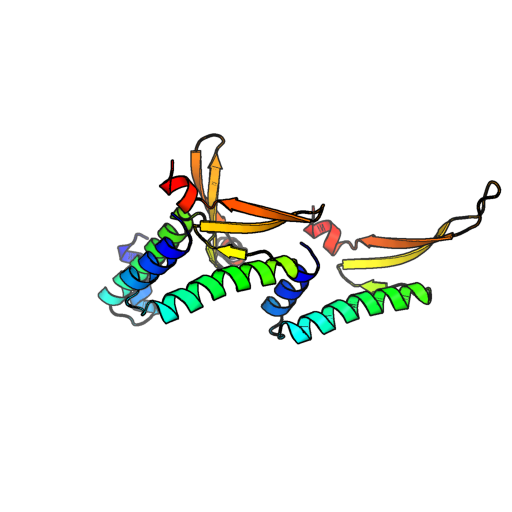. LYS C 1 19 ? -16.371 -14.505 36.703 1.00 28.02 19 LYS C O 1
ATOM 1301 N N . ASP C 1 20 ? -16.915 -15.826 34.970 1.00 29.76 20 ASP C N 1
ATOM 1302 C CA . ASP C 1 20 ? -15.732 -15.428 34.213 1.00 30.24 20 ASP C CA 1
ATOM 1303 C C . ASP C 1 20 ? -15.876 -14.046 33.577 1.00 26.67 20 ASP C C 1
ATOM 1304 O O . ASP C 1 20 ? -14.898 -13.308 33.456 1.00 25.56 20 ASP C O 1
ATOM 1309 N N . ALA C 1 21 ? -17.095 -13.716 33.168 1.00 24.84 21 ALA C N 1
ATOM 1310 C CA . ALA C 1 21 ? -17.391 -12.425 32.583 1.00 24.58 21 ALA C CA 1
ATOM 1311 C C . ALA C 1 21 ? -17.229 -11.386 33.695 1.00 26.73 21 ALA C C 1
ATOM 1312 O O . ALA C 1 21 ? -16.814 -10.250 33.443 1.00 26.66 21 ALA C O 1
ATOM 1314 N N . THR C 1 22 ? -17.522 -11.794 34.931 1.00 25.60 22 THR C N 1
ATOM 1315 C CA . THR C 1 22 ? -17.348 -10.924 36.088 1.00 22.92 22 THR C CA 1
ATOM 1316 C C . THR C 1 22 ? -15.844 -10.654 36.303 1.00 24.12 22 THR C C 1
ATOM 1317 O O . THR C 1 22 ? -15.423 -9.497 36.450 1.00 21.70 22 THR C O 1
ATOM 1321 N N . LYS C 1 23 ? -15.049 -11.726 36.286 1.00 24.17 23 LYS C N 1
ATOM 1322 C CA . LYS C 1 23 ? -13.592 -11.646 36.476 1.00 25.33 23 LYS C CA 1
ATOM 1323 C C . LYS C 1 23 ? -12.950 -10.784 35.399 1.00 23.44 23 LYS C C 1
ATOM 1324 O O . LYS C 1 23 ? -12.146 -9.905 35.705 1.00 24.09 23 LYS C O 1
ATOM 1330 N N . ALA C 1 24 ? -13.334 -11.020 34.147 1.00 22.58 24 ALA C N 1
ATOM 1331 C CA . ALA C 1 24 ? -12.802 -10.275 33.008 1.00 23.71 24 ALA C CA 1
ATOM 1332 C C . ALA C 1 24 ? -13.175 -8.785 33.048 1.00 23.76 24 ALA C C 1
ATOM 1333 O O . ALA C 1 24 ? -12.321 -7.930 32.820 1.00 24.17 24 ALA C O 1
ATOM 1335 N N . VAL C 1 25 ? -14.433 -8.467 33.351 1.00 21.58 25 VAL C N 1
ATOM 1336 C CA . VAL C 1 25 ? -14.854 -7.070 33.407 1.00 21.88 25 VAL C CA 1
ATOM 1337 C C . VAL C 1 25 ? -14.066 -6.346 34.498 1.00 22.11 25 VAL C C 1
ATOM 1338 O O . VAL C 1 25 ? -13.575 -5.240 34.282 1.00 22.15 25 VAL C O 1
ATOM 1342 N N . ASP C 1 26 ? -13.903 -6.982 35.654 1.00 21.55 26 ASP C N 1
ATOM 1343 C CA . ASP C 1 26 ? -13.151 -6.387 36.755 1.00 23.40 26 ASP C CA 1
ATOM 1344 C C . ASP C 1 26 ? -11.676 -6.217 36.394 1.00 21.64 26 ASP C C 1
ATOM 1345 O O . ASP C 1 26 ? -11.077 -5.190 36.731 1.00 22.09 26 ASP C O 1
ATOM 1350 N N . ALA C 1 27 ? -11.085 -7.219 35.736 1.00 18.32 27 ALA C N 1
ATOM 1351 C CA . ALA C 1 27 ? -9.667 -7.163 35.327 1.00 17.76 27 ALA C CA 1
ATOM 1352 C C . ALA C 1 27 ? -9.403 -5.972 34.406 1.00 14.96 27 ALA C C 1
ATOM 1353 O O . ALA C 1 27 ? -8.401 -5.273 34.554 1.00 16.06 27 ALA C O 1
ATOM 1355 N N . VAL C 1 28 ? -10.329 -5.741 33.480 1.00 16.87 28 VAL C N 1
ATOM 1356 C CA . VAL C 1 28 ? -10.234 -4.640 32.533 1.00 16.90 28 VAL C CA 1
ATOM 1357 C C . VAL C 1 28 ? -10.153 -3.307 33.275 1.00 17.44 28 VAL C C 1
ATOM 1358 O O . VAL C 1 28 ? -9.251 -2.499 33.031 1.00 15.22 28 VAL C O 1
ATOM 1362 N N . PHE C 1 29 ? -11.078 -3.086 34.217 1.00 15.60 29 PHE C N 1
ATOM 1363 C CA . PHE C 1 29 ? -11.105 -1.815 34.906 1.00 14.89 29 PHE C CA 1
ATOM 1364 C C . PHE C 1 29 ? -10.025 -1.628 35.929 1.00 16.46 29 PHE C C 1
ATOM 1365 O O . PHE C 1 29 ? -9.513 -0.511 36.074 1.00 16.52 29 PHE C O 1
ATOM 1373 N N . ASP C 1 30 ? -9.572 -2.738 36.518 1.00 17.33 30 ASP C N 1
ATOM 1374 C CA . ASP C 1 30 ? -8.461 -2.713 37.481 1.00 18.72 30 ASP C CA 1
ATOM 1375 C C . ASP C 1 30 ? -7.116 -2.490 36.749 1.00 17.87 30 ASP C C 1
ATOM 1376 O O . ASP C 1 30 ? -6.236 -1.793 37.260 1.00 19.18 30 ASP C O 1
ATOM 1381 N N . SER C 1 31 ? -6.954 -3.071 35.562 1.00 16.98 31 SER C N 1
ATOM 1382 C CA . SER C 1 31 ? -5.711 -2.888 34.784 1.00 18.20 31 SER C CA 1
ATOM 1383 C C . SER C 1 31 ? -5.565 -1.435 34.324 1.00 17.60 31 SER C C 1
ATOM 1384 O O . SER C 1 31 ? -4.474 -0.877 34.381 1.00 18.03 31 SER C O 1
ATOM 1387 N N . ILE C 1 32 ? -6.657 -0.847 33.832 1.00 17.08 32 ILE C N 1
ATOM 1388 C CA . ILE C 1 32 ? -6.649 0.542 33.400 1.00 16.79 32 ILE C CA 1
ATOM 1389 C C . ILE C 1 32 ? -6.279 1.432 34.596 1.00 17.70 32 ILE C C 1
ATOM 1390 O O . ILE C 1 32 ? -5.405 2.296 34.486 1.00 17.12 32 ILE C O 1
ATOM 1395 N N . THR C 1 33 ? -6.908 1.195 35.751 1.00 15.75 33 THR C N 1
ATOM 1396 C CA . THR C 1 33 ? -6.635 1.965 36.961 1.00 15.85 33 THR C CA 1
ATOM 1397 C C . THR C 1 33 ? -5.158 1.867 37.341 1.00 17.52 33 THR C C 1
ATOM 1398 O O . THR C 1 33 ? -4.519 2.865 37.676 1.00 15.98 33 THR C O 1
ATOM 1402 N N . GLU C 1 34 ? -4.621 0.653 37.313 1.00 18.87 34 GLU C N 1
ATOM 1403 C CA . GLU C 1 34 ? -3.223 0.444 37.671 1.00 19.74 34 GLU C CA 1
ATOM 1404 C C . GLU C 1 34 ? -2.238 1.119 36.695 1.00 19.42 34 GLU C C 1
ATOM 1405 O O . GLU C 1 34 ? -1.230 1.635 37.125 1.00 19.15 34 GLU C O 1
ATOM 1411 N N . ALA C 1 35 ? -2.515 1.083 35.394 1.00 17.50 35 ALA C N 1
ATOM 1412 C CA . ALA C 1 35 ? -1.686 1.766 34.398 1.00 18.17 35 ALA C CA 1
ATOM 1413 C C . ALA C 1 35 ? -1.657 3.277 34.675 1.00 18.57 35 ALA C C 1
ATOM 1414 O O . ALA C 1 35 ? -0.586 3.880 34.680 1.00 19.27 35 ALA C O 1
ATOM 1416 N N . LEU C 1 36 ? -2.830 3.889 34.873 1.00 15.93 36 LEU C N 1
ATOM 1417 C CA . LEU C 1 36 ? -2.922 5.324 35.178 1.00 18.20 36 LEU C CA 1
ATOM 1418 C C . LEU C 1 36 ? -2.188 5.704 36.473 1.00 18.02 36 LEU C C 1
ATOM 1419 O O . LEU C 1 36 ? -1.543 6.749 36.546 1.00 18.17 36 LEU C O 1
ATOM 1424 N N . ARG C 1 37 ? -2.318 4.871 37.505 1.00 20.22 37 ARG C N 1
ATOM 1425 C CA . ARG C 1 37 ? -1.639 5.088 38.782 1.00 22.88 37 ARG C CA 1
ATOM 1426 C C . ARG C 1 37 ? -0.123 5.161 38.557 1.00 25.53 37 ARG C C 1
ATOM 1427 O O . ARG C 1 37 ? 0.574 5.899 39.233 1.00 24.68 37 ARG C O 1
ATOM 1435 N N . LYS C 1 38 ? 0.366 4.409 37.577 1.00 27.19 38 LYS C N 1
ATOM 1436 C CA . LYS C 1 38 ? 1.785 4.391 37.216 1.00 29.13 38 LYS C CA 1
ATOM 1437 C C . LYS C 1 38 ? 2.205 5.518 36.262 1.00 27.60 38 LYS C C 1
ATOM 1438 O O . LYS C 1 38 ? 3.368 5.606 35.903 1.00 28.08 38 LYS C O 1
ATOM 1444 N N . GLY C 1 39 ? 1.271 6.361 35.840 1.00 24.20 39 GLY C N 1
ATOM 1445 C CA . GLY C 1 39 ? 1.620 7.461 34.955 1.00 24.93 39 GLY C CA 1
ATOM 1446 C C . GLY C 1 39 ? 1.566 7.125 33.479 1.00 23.13 39 GLY C C 1
ATOM 1447 O O . GLY C 1 39 ? 1.885 7.955 32.618 1.00 23.63 39 GLY C O 1
ATOM 1448 N N . ASP C 1 40 ? 1.140 5.906 33.180 1.00 20.51 40 ASP C N 1
ATOM 1449 C CA . ASP C 1 40 ? 1.020 5.444 31.802 1.00 21.22 40 ASP C CA 1
ATOM 1450 C C . ASP C 1 40 ? -0.315 5.958 31.210 1.00 22.63 40 ASP C C 1
ATOM 1451 O O . ASP C 1 40 ? -1.146 6.540 31.927 1.00 25.73 40 ASP C O 1
ATOM 1456 N N . LYS C 1 41 ? -0.475 5.817 29.897 1.00 19.61 41 LYS C N 1
ATOM 1457 C CA . LYS C 1 41 ? -1.701 6.193 29.214 1.00 21.13 41 LYS C CA 1
ATOM 1458 C C . LYS C 1 41 ? -2.261 4.882 28.710 1.00 18.98 41 LYS C C 1
ATOM 1459 O O . LYS C 1 41 ? -1.509 3.927 28.559 1.00 22.50 41 LYS C O 1
ATOM 1465 N N . VAL C 1 42 ? -3.571 4.795 28.518 1.00 18.25 42 VAL C N 1
ATOM 1466 C CA . VAL C 1 42 ? -4.168 3.576 27.974 1.00 19.72 42 VAL C CA 1
ATOM 1467 C C . VAL C 1 42 ? -4.804 3.994 26.662 1.00 21.83 42 VAL C C 1
ATOM 1468 O O . VAL C 1 42 ? -5.732 4.826 26.636 1.00 22.28 42 VAL C O 1
ATOM 1472 N N . GLN C 1 43 ? -4.297 3.427 25.565 1.00 21.99 43 GLN C N 1
ATOM 1473 C CA . GLN C 1 43 ? -4.769 3.792 24.245 1.00 22.13 43 GLN C CA 1
ATOM 1474 C C . GLN C 1 43 ? -5.483 2.658 23.591 1.00 20.59 43 GLN C C 1
ATOM 1475 O O . GLN C 1 43 ? -4.871 1.631 23.292 1.00 21.52 43 GLN C O 1
ATOM 1481 N N . LEU C 1 44 ? -6.789 2.823 23.405 1.00 18.00 44 LEU C N 1
ATOM 1482 C CA . LEU C 1 44 ? -7.597 1.789 22.790 1.00 19.62 44 LEU C CA 1
ATOM 1483 C C . LEU C 1 44 ? -8.051 2.314 21.449 1.00 22.77 44 LEU C C 1
ATOM 1484 O O . LEU C 1 44 ? -8.919 3.191 21.381 1.00 22.60 44 LEU C O 1
ATOM 1489 N N . ILE C 1 45 ? -7.492 1.757 20.378 1.00 23.57 45 ILE C N 1
ATOM 1490 C CA . ILE C 1 45 ? -7.843 2.207 19.048 1.00 24.65 45 ILE C CA 1
ATOM 1491 C C . ILE C 1 45 ? -9.324 2.117 18.764 1.00 22.73 45 ILE C C 1
ATOM 1492 O O . ILE C 1 45 ? -9.966 1.084 18.972 1.00 23.42 45 ILE C O 1
ATOM 1497 N N . GLY C 1 46 ? -9.854 3.244 18.304 1.00 23.02 46 GLY C N 1
ATOM 1498 C CA . GLY C 1 46 ? -11.262 3.342 18.012 1.00 24.16 46 GLY C CA 1
ATOM 1499 C C . GLY C 1 46 ? -12.046 3.897 19.188 1.00 23.64 46 GLY C C 1
ATOM 1500 O O . GLY C 1 46 ? -12.733 4.912 19.042 1.00 25.85 46 GLY C O 1
ATOM 1501 N N . PHE C 1 47 ? -11.882 3.282 20.361 1.00 18.87 47 PHE C N 1
ATOM 1502 C CA . PHE C 1 47 ? -12.611 3.696 21.561 1.00 16.28 47 PHE C CA 1
ATOM 1503 C C . PHE C 1 47 ? -12.198 5.047 22.159 1.00 15.56 47 PHE C C 1
ATOM 1504 O O . PHE C 1 47 ? -13.028 5.944 22.279 1.00 15.46 47 PHE C O 1
ATOM 1512 N N . GLY C 1 48 ? -10.940 5.176 22.573 1.00 16.83 48 GLY C N 1
ATOM 1513 C CA . GLY C 1 48 ? -10.467 6.423 23.143 1.00 15.52 48 GLY C CA 1
ATOM 1514 C C . GLY C 1 48 ? -9.265 6.147 23.989 1.00 16.71 48 GLY C C 1
ATOM 1515 O O . GLY C 1 48 ? -8.848 4.983 24.095 1.00 18.13 48 GLY C O 1
ATOM 1516 N N . ASN C 1 49 ? -8.679 7.200 24.562 1.00 16.11 49 ASN C N 1
ATOM 1517 C CA . ASN C 1 49 ? -7.508 7.080 25.432 1.00 15.50 49 ASN C CA 1
ATOM 1518 C C . ASN C 1 49 ? -7.807 7.577 26.865 1.00 14.93 49 ASN C C 1
ATOM 1519 O O . ASN C 1 49 ? -8.544 8.548 27.059 1.00 15.82 49 ASN C O 1
ATOM 1524 N N . PHE C 1 50 ? -7.210 6.900 27.847 1.00 13.90 50 PHE C N 1
ATOM 1525 C CA . PHE C 1 50 ? -7.291 7.272 29.253 1.00 14.59 50 PHE C CA 1
ATOM 1526 C C . PHE C 1 50 ? -5.887 7.771 29.596 1.00 16.27 50 PHE C C 1
ATOM 1527 O O . PHE C 1 50 ? -4.879 7.145 29.233 1.00 14.55 50 PHE C O 1
ATOM 1535 N N . GLU C 1 51 ? -5.816 8.916 30.263 1.00 16.89 51 GLU C N 1
ATOM 1536 C CA . GLU C 1 51 ? -4.542 9.510 30.665 1.00 19.07 51 GLU C CA 1
ATOM 1537 C C . GLU C 1 51 ? -4.739 10.244 31.965 1.00 18.74 51 GLU C C 1
ATOM 1538 O O . GLU C 1 51 ? -5.866 10.463 32.395 1.00 19.15 51 GLU C O 1
ATOM 1544 N N . VAL C 1 52 ? -3.641 10.617 32.595 1.00 20.81 52 VAL C N 1
ATOM 1545 C CA . VAL C 1 52 ? -3.679 11.366 33.840 1.00 24.48 52 VAL C CA 1
ATOM 1546 C C . VAL C 1 52 ? -3.127 12.758 33.528 1.00 25.95 52 VAL C C 1
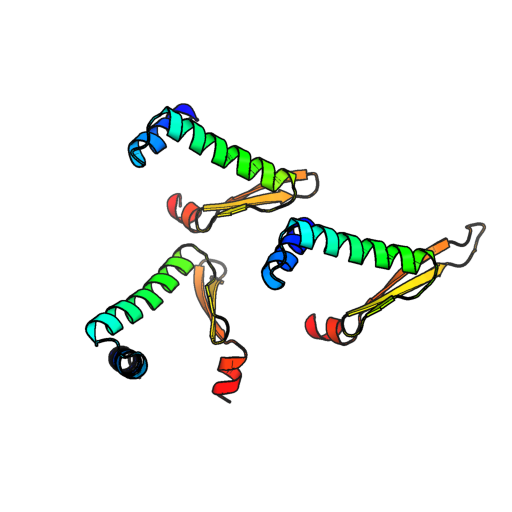ATOM 1547 O O . VAL C 1 52 ? -2.085 12.873 32.888 1.00 26.43 52 VAL C O 1
ATOM 1551 N N . ARG C 1 53 ? -3.862 13.801 33.903 1.00 28.40 53 ARG C N 1
ATOM 1552 C CA . ARG C 1 53 ? -3.433 15.178 33.668 1.00 32.84 53 ARG C CA 1
ATOM 1553 C C . ARG C 1 53 ? -2.921 15.827 34.944 1.00 36.25 53 ARG C C 1
ATOM 1554 O O . ARG C 1 53 ? -3.434 15.562 36.041 1.00 31.76 53 ARG C O 1
ATOM 1562 N N . GLU C 1 54 ? -1.867 16.629 34.792 1.00 43.11 54 GLU C N 1
ATOM 1563 C CA . GLU C 1 54 ? -1.216 17.284 35.916 1.00 49.50 54 GLU C CA 1
ATOM 1564 C C . GLU C 1 54 ? -2.094 18.214 36.701 1.00 51.30 54 GLU C C 1
ATOM 1565 O O . GLU C 1 54 ? -2.640 19.202 36.205 1.00 49.58 54 GLU C O 1
ATOM 1571 N N . ARG C 1 55 ? -2.163 17.840 37.970 1.00 54.60 55 ARG C N 1
ATOM 1572 C CA . ARG C 1 55 ? -2.999 18.406 39.025 1.00 56.29 55 ARG C CA 1
ATOM 1573 C C . ARG C 1 55 ? -3.292 17.031 39.681 1.00 53.24 55 ARG C C 1
ATOM 1574 O O . ARG C 1 55 ? -3.439 16.885 40.899 1.00 54.12 55 ARG C O 1
ATOM 1582 N N . LYS C 1 75 ? -3.272 16.027 38.799 1.00 49.71 75 LYS C N 1
ATOM 1583 C CA . LYS C 1 75 ? -3.503 14.624 39.060 1.00 42.15 75 LYS C CA 1
ATOM 1584 C C . LYS C 1 75 ? -4.985 14.305 38.979 1.00 37.05 75 LYS C C 1
ATOM 1585 O O . LYS C 1 75 ? -5.659 14.082 39.984 1.00 32.84 75 LYS C O 1
ATOM 1591 N N . VAL C 1 76 ? -5.490 14.335 37.750 1.00 31.38 76 VAL C N 1
ATOM 1592 C CA . VAL C 1 76 ? -6.878 14.028 37.503 1.00 28.82 76 VAL C CA 1
ATOM 1593 C C . VAL C 1 76 ? -6.943 13.060 36.321 1.00 24.33 76 VAL C C 1
ATOM 1594 O O . VAL C 1 76 ? -6.149 13.178 35.403 1.00 22.77 76 VAL C O 1
ATOM 1598 N N . PRO C 1 77 ? -7.766 11.992 36.420 1.00 22.31 77 PRO C N 1
ATOM 1599 C CA . PRO C 1 77 ? -7.875 11.032 35.312 1.00 19.84 77 PRO C CA 1
ATOM 1600 C C . PRO C 1 77 ? -8.753 11.657 34.227 1.00 18.16 77 PRO C C 1
ATOM 1601 O O . PRO C 1 77 ? -9.696 12.388 34.531 1.00 20.13 77 PRO C O 1
ATOM 1605 N N . ALA C 1 78 ? -8.463 11.371 32.966 1.00 15.74 78 ALA C N 1
ATOM 1606 C CA . ALA C 1 78 ? -9.240 11.936 31.870 1.00 15.84 78 ALA C CA 1
ATOM 1607 C C . ALA C 1 78 ? -9.406 10.902 30.783 1.00 15.65 78 ALA C C 1
ATOM 1608 O O . ALA C 1 78 ? -8.725 9.878 30.771 1.00 16.68 78 ALA C O 1
ATOM 1610 N N . PHE C 1 79 ? -10.374 11.132 29.914 1.00 15.25 79 PHE C N 1
ATOM 1611 C CA . PHE C 1 79 ? -10.629 10.227 28.818 1.00 16.03 79 PHE C CA 1
ATOM 1612 C C . PHE C 1 79 ? -10.810 11.083 27.593 1.00 17.64 79 PHE C C 1
ATOM 1613 O O . PHE C 1 79 ? -11.477 12.121 27.660 1.00 19.69 79 PHE C O 1
ATOM 1621 N N . LYS C 1 80 ? -10.194 10.671 26.489 1.00 18.56 80 LYS C N 1
ATOM 1622 C CA . LYS C 1 80 ? -10.327 11.360 25.203 1.00 19.31 80 LYS C CA 1
ATOM 1623 C C . LYS C 1 80 ? -10.986 10.363 24.262 1.00 15.26 80 LYS C C 1
ATOM 1624 O O . LYS C 1 80 ? -10.413 9.339 23.934 1.00 15.83 80 LYS C O 1
ATOM 1630 N N . PRO C 1 81 ? -12.208 10.643 23.826 1.00 14.48 81 PRO C N 1
ATOM 1631 C CA . PRO C 1 81 ? -12.845 9.685 22.929 1.00 16.33 81 PRO C CA 1
ATOM 1632 C C . PRO C 1 81 ? -12.208 9.558 21.534 1.00 16.99 81 PRO C C 1
ATOM 1633 O O . PRO C 1 81 ? -11.691 10.533 20.966 1.00 16.90 81 PRO C O 1
ATOM 1637 N N . GLY C 1 82 ? -12.241 8.342 21.006 1.00 16.46 82 GLY C N 1
ATOM 1638 C CA . GLY C 1 82 ? -11.681 8.060 19.697 1.00 15.50 82 GLY C CA 1
ATOM 1639 C C . GLY C 1 82 ? -12.686 8.325 18.617 1.00 16.51 82 GLY C C 1
ATOM 1640 O O . GLY C 1 82 ? -13.865 8.540 18.890 1.00 16.35 82 GLY C O 1
ATOM 1641 N N . LYS C 1 83 ? -12.238 8.259 17.370 1.00 18.28 83 LYS C N 1
ATOM 1642 C CA . LYS C 1 83 ? -13.107 8.534 16.218 1.00 17.17 83 LYS C CA 1
ATOM 1643 C C . LYS C 1 83 ? -14.258 7.561 16.029 1.00 15.23 83 LYS C C 1
ATOM 1644 O O . LYS C 1 83 ? -15.325 7.942 15.586 1.00 18.77 83 LYS C O 1
ATOM 1650 N N . ALA C 1 84 ? -14.035 6.293 16.320 1.00 15.92 84 ALA C N 1
ATOM 1651 C CA . ALA C 1 84 ? -15.069 5.297 16.137 1.00 16.29 84 ALA C CA 1
ATOM 1652 C C . ALA C 1 84 ? -16.193 5.540 17.143 1.00 15.03 84 ALA C C 1
ATOM 1653 O O . ALA C 1 84 ? -17.366 5.498 16.793 1.00 17.65 84 ALA C O 1
ATOM 1655 N N . LEU C 1 85 ? -15.834 5.849 18.379 1.00 17.03 85 LEU C N 1
ATOM 1656 C CA . LEU C 1 85 ? -16.825 6.148 19.415 1.00 15.93 85 LEU C CA 1
ATOM 1657 C C . LEU C 1 85 ? -17.623 7.426 19.055 1.00 15.63 85 LEU C C 1
ATOM 1658 O O . LEU C 1 85 ? -18.854 7.462 19.138 1.00 15.72 85 LEU C O 1
ATOM 1663 N N . LYS C 1 86 ? -16.919 8.465 18.634 1.00 16.97 86 LYS C N 1
ATOM 1664 C CA . LYS C 1 86 ? -17.561 9.715 18.231 1.00 17.60 86 LYS C CA 1
ATOM 1665 C C . LYS C 1 86 ? -18.484 9.481 17.043 1.00 19.72 86 LYS C C 1
ATOM 1666 O O . LYS C 1 86 ? -19.616 9.980 17.007 1.00 20.00 86 LYS C O 1
ATOM 1672 N N . ASP C 1 87 ? -18.038 8.640 16.114 1.00 21.00 87 ASP C N 1
ATOM 1673 C CA . ASP C 1 87 ? -18.825 8.325 14.938 1.00 22.45 87 ASP C CA 1
ATOM 1674 C C . ASP C 1 87 ? -20.080 7.570 15.304 1.00 22.30 87 ASP C C 1
ATOM 1675 O O . ASP C 1 87 ? -21.115 7.772 14.683 1.00 23.25 87 ASP C O 1
ATOM 1680 N N . ALA C 1 88 ? -19.958 6.658 16.270 1.00 24.73 88 ALA C N 1
ATOM 1681 C CA . ALA C 1 88 ? -21.075 5.837 16.750 1.00 26.34 88 ALA C CA 1
ATOM 1682 C C . ALA C 1 88 ? -22.211 6.607 17.438 1.00 27.55 88 ALA C C 1
ATOM 1683 O O . ALA C 1 88 ? -23.366 6.184 17.370 1.00 27.87 88 ALA C O 1
ATOM 1685 N N . VAL C 1 89 ? -21.894 7.701 18.126 1.00 29.72 89 VAL C N 1
ATOM 1686 C CA . VAL C 1 89 ? -22.930 8.477 18.822 1.00 33.96 89 VAL C CA 1
ATOM 1687 C C . VAL C 1 89 ? -23.393 9.751 18.096 1.00 38.21 89 VAL C C 1
ATOM 1688 O O . VAL C 1 89 ? -24.415 10.348 18.458 1.00 40.86 89 VAL C O 1
ATOM 1692 N N . LYS C 1 90 ? -22.623 10.182 17.100 1.00 42.70 90 LYS C N 1
ATOM 1693 C CA . LYS C 1 90 ? -22.949 11.378 16.321 1.00 47.99 90 LYS C CA 1
ATOM 1694 C C . LYS C 1 90 ? -24.308 11.196 15.648 1.00 49.55 90 LYS C C 1
ATOM 1695 O O . LYS C 1 90 ? -24.722 10.020 15.501 1.00 51.76 90 LYS C O 1
#